Protein AF-A0A1M6HJ25-F1 (afdb_monomer)

Solvent-accessible surface area (backbone atoms only — not comparable to full-atom values): 18704 Å² total; per-residue (Å²): 134,80,74,91,71,65,92,79,81,82,77,80,86,60,102,69,94,61,89,72,73,74,58,68,66,61,55,49,52,52,53,49,52,53,50,47,58,50,49,52,53,48,41,42,64,72,75,35,53,71,58,44,51,47,54,49,49,53,50,50,50,51,51,50,49,48,39,58,73,55,45,44,61,59,34,61,39,65,28,44,36,39,40,39,33,40,97,44,68,44,67,32,35,40,36,26,62,29,79,74,63,62,68,53,71,51,56,27,38,77,89,15,38,33,76,47,79,44,34,45,46,56,38,70,72,37,39,76,54,58,46,38,36,43,42,48,99,91,48,74,49,78,45,53,43,18,84,53,97,60,29,34,38,38,73,42,77,66,71,91,49,71,49,35,40,34,26,39,38,44,43,40,58,25,48,25,47,36,37,40,34,40,71,85,72,50,70,49,80,46,81,42,80,42,76,47,57,77,71,47,74,45,27,40,34,56,40,96,84,57,38,33,39,35,26,37,75,40,75,91,80,75,43,66,60,45,67,14,48,25,39,70,50,100,58,32,37,42,29,46,37,50,66,42,93,22,40,32,31,38,29,68,47,57,48,33,76,69,67,47,82,36,68,51,51,36,43,28,36,39,33,29,53,46,78,47,75,61,68,94,53,26,40,38,38,34,44,35,38,26,50,27,42,37,35,47,50,29,36,37,35,50,68,78,85,48,76,62,43,81,32,44,45,92,39,75,68,19,45,53,51,49,54,52,48,31,51,38,37,42,31,48,77,72,74,40,77,53,74,64,72,70,63,67,80,131

Foldseek 3Di:
DDPPPPPDPQFDDDPPPDTDGPDPVVVVVVVVVVVVVVVVVVCVVPVCVVNVVVVVVVVVVVVVVCCVPPVVVQQQDKFKEKEAEPPAAWFWKKWFAFPVGDIDIDTQDRNRMDIDIDGNNNCVVRPPGQKIWTGHPVGIDIDGWFDDDRYTYDYHDDDPFQKKFKKKKWWAKKWKWKWKAAQVRDIDIDIDIGGTDPIDMWIWTADPVQKIWIADADLVVRDGDDIFIWHQDPFFIATGGLRHVQWGTWGNWPACCQQQDHVFKTKTKTWGWDWDDDPNRIIMIMIMIIIMIMGTQWMWHDQPPDRTDTQGCVDPVRVVVVNLSSVLSNCVVVPHDSVVSSNDDD

Radius of gyration: 31.36 Å; Cα contacts (8 Å, |Δi|>4): 660; chains: 1; bounding box: 74×78×76 Å

pLDDT: mean 71.75, std 16.1, range [25.2, 95.12]

Nearest PDB structures (foldseek):
  2ns9-assembly1_B  TM=2.242E-01  e=7.892E-02  Aeropyrum pernix
  7de8-assembly1_X  TM=2.052E-01  e=4.618E-02  Neisseria meningitidis
  3rt0-assembly1_C  TM=1.707E-01  e=4.386E-01  Arabidopsis thaliana
  3oji-assembly1_A  TM=1.690E-01  e=5.435E-01  Arabidopsis thaliana
  5i2s-assembly1_A  TM=1.800E-01  e=7.926E+00  Vesicular stomatitis Indiana virus strain Mudd-Summers

Sequence (346 aa):
MHRAFDERNIAFYSECNGSYFGDTETIQRLIEAEHKGMLEKLMVNHVLPEVSDRAWSDHLKQQVANANDQLKPRLNRTFLLEVTAYDVPGGARVVMDLLNGGEWAGVLRPEGTFQAEITYYALLKAGFPTMVRLETSEGSEEHGLVFADGKMTTVFGVPKTPIIARYEIEEGGQTCSVRRIKADNSFSDEQQLRDAKPPSTIDLAQSHNMTMLLGHYNLGDDTWSPASPGRIIKEGMLFGALYVDDIMAMRNCKFDMFSGQSLTRGECFLERFQRKAFGKNKVVERLCESSAKMELVGIFASHGGGKKQYFAMDTPTGRAMIDVVKKSIHNIQTGSDPAALLRSPQ

Secondary structure (DSSP, 8-state):
--GGG-TTSS----SSS------HHHHHHHHHHHHHHHHHHHHHHHT-HHHHHHHHHHHHHHHHHHIIIIIHHHHT-EEEEEEEESSPPTTPEEEEE-TTS-EEEEE--TTSEEEEEEEHHHHHHH----EEEEE-SS-EEEEE-EEETTEEEEEES----SEEEEEEEEE--EEEEEEEE-TTS-EEEEEEEEPPPPPEEEEEEE-TTSEEEEEEEETTTTEEEEEEEEEEETTEEEE-S-TTTTEEEEES----TTTSS-SSEEEEEEEEEEEEE-STT-EEEEEEEEEEEEEEEEEEE-STTSS-EEEETTSHHHHHHHHHHHHHHHHHHTT--GGGTTT---

Structure (mmCIF, N/CA/C/O backbone):
data_AF-A0A1M6HJ25-F1
#
_entry.id   AF-A0A1M6HJ25-F1
#
loop_
_atom_site.group_PDB
_atom_site.id
_atom_site.type_symbol
_atom_site.label_atom_id
_atom_site.label_alt_id
_atom_site.label_comp_id
_atom_site.label_asym_id
_atom_site.label_entity_id
_atom_site.label_seq_id
_atom_site.pdbx_PDB_ins_code
_atom_site.Cartn_x
_atom_site.Cartn_y
_atom_site.Cartn_z
_atom_site.occupancy
_atom_site.B_iso_or_equiv
_atom_site.auth_seq_id
_atom_site.auth_comp_id
_atom_site.auth_asym_id
_atom_site.auth_atom_id
_atom_site.pdbx_PDB_model_num
ATOM 1 N N . MET A 1 1 ? -28.673 20.447 37.195 1.00 33.34 1 MET A N 1
ATOM 2 C CA . MET A 1 1 ? -28.477 21.901 37.026 1.00 33.34 1 MET A CA 1
ATOM 3 C C . MET A 1 1 ? -29.869 22.513 36.896 1.00 33.34 1 MET A C 1
ATOM 5 O O . MET A 1 1 ? -30.543 22.235 35.912 1.00 33.34 1 MET A O 1
ATOM 9 N N . HIS A 1 2 ? -30.360 23.161 37.958 1.00 25.20 2 HIS A N 1
ATOM 10 C CA . HIS A 1 2 ? -31.702 23.755 38.020 1.00 25.20 2 HIS A CA 1
ATOM 11 C C . HIS A 1 2 ? -31.815 24.889 36.992 1.00 25.20 2 HIS A C 1
ATOM 13 O O . HIS A 1 2 ? -31.023 25.822 37.034 1.00 25.20 2 HIS A O 1
ATOM 19 N N . ARG A 1 3 ? -32.795 24.805 36.084 1.00 35.81 3 ARG A N 1
ATOM 20 C CA . ARG A 1 3 ? -33.107 25.847 35.085 1.00 35.81 3 ARG A CA 1
ATOM 21 C C . ARG A 1 3 ? -33.953 27.004 35.634 1.00 35.81 3 ARG A C 1
ATOM 23 O O . ARG A 1 3 ? -34.247 27.926 34.889 1.00 35.81 3 ARG A O 1
ATOM 30 N N . ALA A 1 4 ? -34.280 26.996 36.925 1.00 32.38 4 ALA A N 1
ATOM 31 C CA . ALA A 1 4 ? -35.042 28.066 37.572 1.00 32.38 4 ALA A CA 1
ATOM 32 C C . ALA A 1 4 ? -34.250 29.382 37.756 1.00 32.38 4 ALA A C 1
ATOM 34 O O . ALA A 1 4 ? -34.822 30.378 38.180 1.00 32.38 4 ALA A O 1
ATOM 35 N N . PHE A 1 5 ? -32.953 29.404 37.421 1.00 37.84 5 PHE A N 1
ATOM 36 C CA . PHE A 1 5 ? -32.094 30.592 37.515 1.00 37.84 5 PHE A CA 1
ATOM 37 C C . PHE A 1 5 ? -31.207 30.780 36.271 1.00 37.84 5 PHE A C 1
ATOM 39 O O . PHE A 1 5 ? -30.043 31.146 36.392 1.00 37.84 5 PHE A O 1
ATOM 46 N N . ASP A 1 6 ? -31.720 30.498 35.066 1.00 36.53 6 ASP A N 1
ATOM 47 C CA . ASP A 1 6 ? -31.033 30.926 33.836 1.00 36.53 6 ASP A CA 1
ATOM 48 C C . ASP A 1 6 ? -31.443 32.376 33.505 1.00 36.53 6 ASP A C 1
ATOM 50 O O . ASP A 1 6 ? -32.519 32.658 32.970 1.00 36.53 6 ASP A O 1
ATOM 54 N N . GLU A 1 7 ? -30.584 33.301 33.930 1.00 39.56 7 GLU A N 1
ATOM 55 C CA . GLU A 1 7 ? -30.728 34.763 33.997 1.00 39.56 7 GLU A CA 1
ATOM 56 C C . GLU A 1 7 ? -30.803 35.491 32.636 1.00 39.56 7 GLU A C 1
ATOM 58 O O . GLU A 1 7 ? -30.139 36.509 32.443 1.00 39.56 7 GLU A O 1
ATOM 63 N N . ARG A 1 8 ? -31.588 35.031 31.652 1.00 40.25 8 ARG A N 1
ATOM 64 C CA . ARG A 1 8 ? -31.646 35.739 30.347 1.00 40.25 8 ARG A CA 1
ATOM 65 C C . ARG A 1 8 ? -33.009 36.153 29.818 1.00 40.25 8 ARG A C 1
ATOM 67 O O . ARG A 1 8 ? -33.030 36.804 28.784 1.00 40.25 8 ARG A O 1
ATOM 74 N N . ASN A 1 9 ? -34.120 35.880 30.506 1.00 42.78 9 ASN A N 1
ATOM 75 C CA . ASN A 1 9 ? -35.454 36.161 29.941 1.00 42.78 9 ASN A CA 1
ATOM 76 C C . ASN A 1 9 ? -36.481 36.849 30.872 1.00 42.78 9 ASN A C 1
ATOM 78 O O . ASN A 1 9 ? -37.672 36.751 30.596 1.00 42.78 9 ASN A O 1
ATOM 82 N N . ILE A 1 10 ? -36.091 37.564 31.942 1.00 42.91 10 ILE A N 1
ATOM 83 C CA . ILE A 1 10 ? -37.079 38.221 32.848 1.00 42.91 10 ILE A CA 1
ATOM 84 C C . ILE A 1 10 ? -36.819 39.727 33.072 1.00 42.91 10 ILE A C 1
ATOM 86 O O . ILE A 1 10 ? -37.318 40.321 34.019 1.00 42.91 10 ILE A O 1
ATOM 90 N N . ALA A 1 11 ? -36.092 40.405 32.181 1.00 35.03 11 ALA A N 1
ATOM 91 C CA . ALA A 1 11 ? -36.082 41.871 32.177 1.00 35.03 11 ALA A CA 1
ATOM 92 C C . ALA A 1 11 ? -35.908 42.419 30.758 1.00 35.03 11 ALA A C 1
ATOM 94 O O . ALA A 1 11 ? -34.825 42.344 30.181 1.00 35.03 11 ALA A O 1
ATOM 95 N N . PHE A 1 12 ? -36.979 42.985 30.199 1.00 40.75 12 PHE A N 1
ATOM 96 C CA . PHE A 1 12 ? -36.883 43.872 29.043 1.00 40.75 12 PHE A CA 1
ATOM 97 C C . PHE A 1 12 ? -36.779 45.307 29.555 1.00 40.75 12 PHE A C 1
ATOM 99 O O . PHE A 1 12 ? -37.692 45.808 30.209 1.00 40.75 12 PHE A O 1
ATOM 106 N N . TYR A 1 13 ? -35.656 45.959 29.268 1.00 35.25 13 TYR A N 1
ATOM 107 C CA . TYR A 1 13 ? -35.431 47.358 29.611 1.00 35.25 13 TYR A CA 1
ATOM 108 C C . TYR A 1 13 ? -35.900 48.235 28.446 1.00 35.25 13 TYR A C 1
ATOM 110 O O . TYR A 1 13 ? -35.317 48.190 27.366 1.00 35.25 13 TYR A O 1
ATOM 118 N N . SER A 1 14 ? -36.962 49.016 28.656 1.00 37.22 14 SER A N 1
ATOM 119 C CA . SER A 1 14 ? -37.281 50.157 27.789 1.00 37.22 14 SER A CA 1
ATOM 120 C C . SER A 1 14 ? -36.611 51.417 28.340 1.00 37.22 14 SER A C 1
ATOM 122 O O . SER A 1 14 ? -36.367 51.515 29.544 1.00 37.22 14 SER A O 1
ATOM 124 N N . GLU A 1 15 ? -36.313 52.381 27.467 1.00 38.72 15 GLU A N 1
ATOM 125 C CA . GLU A 1 15 ? -35.531 53.603 27.743 1.00 38.72 15 GLU A CA 1
ATOM 126 C C . GLU A 1 15 ? -36.187 54.598 28.733 1.00 38.72 15 GLU A C 1
ATOM 128 O O . GLU A 1 15 ? -35.793 55.757 28.820 1.00 38.72 15 GLU A O 1
ATOM 133 N N . CYS A 1 16 ? -37.186 54.173 29.509 1.00 35.25 16 CYS A N 1
ATOM 134 C CA . CYS A 1 16 ? -37.918 55.000 30.467 1.00 35.25 16 CYS A CA 1
ATOM 135 C C . CYS A 1 16 ? -38.112 54.274 31.813 1.00 35.25 16 CYS A C 1
ATOM 137 O O . CYS A 1 16 ? -39.242 53.987 32.181 1.00 35.25 16 CYS A O 1
ATOM 139 N N . ASN A 1 17 ? -37.016 53.957 32.524 1.00 35.66 17 ASN A N 1
ATOM 140 C CA . ASN A 1 17 ? -36.922 53.625 33.968 1.00 35.66 17 ASN A CA 1
ATOM 141 C C . ASN A 1 17 ? -38.188 53.074 34.678 1.00 35.66 17 ASN A C 1
ATOM 143 O O . ASN A 1 17 ? -38.562 53.523 35.761 1.00 35.66 17 ASN A O 1
ATOM 147 N N . GLY A 1 18 ? -38.817 52.052 34.100 1.00 32.69 18 GLY A N 1
ATOM 148 C CA . GLY A 1 18 ? -39.923 51.309 34.692 1.00 32.69 18 GLY A CA 1
ATOM 149 C C . GLY A 1 18 ? -39.702 49.818 34.479 1.00 32.69 18 GLY A C 1
ATOM 150 O O . GLY A 1 18 ? -39.849 49.322 33.365 1.00 32.69 18 GLY A O 1
ATOM 151 N N . SER A 1 19 ? -39.324 49.105 35.538 1.00 35.16 19 SER A N 1
ATOM 152 C CA . SER A 1 19 ? -39.224 47.643 35.540 1.00 35.16 19 SER A CA 1
ATOM 153 C C . SER A 1 19 ? -40.624 47.065 35.751 1.00 35.16 19 SER A C 1
ATOM 155 O O . SER A 1 19 ? -41.198 47.256 36.822 1.00 35.16 19 SER A O 1
ATOM 157 N N . TYR A 1 20 ? -41.185 46.364 34.765 1.00 43.72 20 TYR A N 1
ATOM 158 C CA . TYR A 1 20 ? -42.418 45.593 34.953 1.00 43.72 20 TYR A CA 1
ATOM 159 C C . TYR A 1 20 ? -42.071 44.104 34.904 1.00 43.72 20 TYR A C 1
ATOM 161 O O . TYR A 1 20 ? -41.566 43.611 33.895 1.00 43.72 20 TYR A O 1
ATOM 169 N N . PHE A 1 21 ? -42.313 43.391 36.003 1.00 40.88 21 PHE A N 1
ATOM 170 C CA . PHE A 1 21 ? -42.402 41.935 35.963 1.00 40.88 21 PHE A CA 1
ATOM 171 C C . PHE A 1 21 ? -43.665 41.586 35.172 1.00 40.88 21 PHE A C 1
ATOM 173 O O . PHE A 1 21 ? -44.675 42.274 35.312 1.00 40.88 21 PHE A O 1
ATOM 180 N N . GLY A 1 22 ? -43.613 40.564 34.312 1.00 48.34 22 GLY A N 1
ATOM 181 C CA . GLY A 1 22 ? -44.817 40.051 33.653 1.00 48.34 22 GLY A CA 1
ATOM 182 C C . GLY A 1 22 ? -45.943 39.818 34.667 1.00 48.34 22 GLY A C 1
ATOM 183 O O . GLY A 1 22 ? -45.673 39.624 35.851 1.00 48.34 22 GLY A O 1
ATOM 184 N N . ASP A 1 23 ? -47.192 39.883 34.203 1.00 50.28 23 ASP A N 1
ATOM 185 C CA . ASP A 1 23 ? -48.376 39.741 35.052 1.00 50.28 23 ASP A CA 1
ATOM 186 C C . ASP A 1 23 ? -48.228 38.554 36.035 1.00 50.28 23 ASP A C 1
ATOM 188 O O . ASP A 1 23 ? -47.789 37.458 35.665 1.00 50.28 23 ASP A O 1
ATOM 192 N N . THR A 1 24 ? -48.562 38.807 37.303 1.00 51.09 24 THR A N 1
ATOM 193 C CA . THR A 1 24 ? -48.460 37.869 38.427 1.00 51.09 24 THR A CA 1
ATOM 194 C C . THR A 1 24 ? -49.103 36.514 38.121 1.00 51.09 24 THR A C 1
ATOM 196 O O . THR A 1 24 ? -48.562 35.481 38.513 1.00 51.09 24 THR A O 1
ATOM 199 N N . GLU A 1 25 ? -50.208 36.499 37.374 1.00 57.97 25 GLU A N 1
ATOM 200 C CA . GLU A 1 25 ? -50.930 35.299 36.950 1.00 57.97 25 GLU A CA 1
ATOM 201 C C . GLU A 1 25 ? -50.082 34.444 35.996 1.00 57.97 25 GLU A C 1
ATOM 203 O O . GLU A 1 25 ? -49.987 33.225 36.152 1.00 57.97 25 GLU A O 1
ATOM 208 N N . THR A 1 26 ? -49.370 35.075 35.061 1.00 52.50 26 THR A N 1
ATOM 209 C CA . THR A 1 26 ? -48.481 34.387 34.115 1.00 52.50 26 THR A CA 1
ATOM 210 C C . THR A 1 26 ? -47.269 33.757 34.811 1.00 52.50 26 THR A C 1
ATOM 212 O O . THR A 1 26 ? -46.914 32.609 34.520 1.00 52.50 26 THR A O 1
ATOM 215 N N . ILE A 1 27 ? -46.647 34.470 35.757 1.00 52.41 27 ILE A N 1
ATOM 216 C CA . ILE A 1 27 ? -45.512 33.946 36.539 1.00 52.41 27 ILE A CA 1
ATOM 217 C C . ILE A 1 27 ? -45.975 32.792 37.434 1.00 52.41 27 ILE A C 1
ATOM 219 O O . ILE A 1 27 ? -45.333 31.741 37.469 1.00 52.41 27 ILE A O 1
ATOM 223 N N . GLN A 1 28 ? -47.118 32.949 38.101 1.00 56.47 28 GLN A N 1
ATOM 224 C CA . GLN A 1 28 ? -47.679 31.919 38.966 1.00 56.47 28 GLN A CA 1
ATOM 225 C C . GLN A 1 28 ? -48.012 30.644 38.182 1.00 56.47 28 GLN A C 1
ATOM 227 O O . GLN A 1 28 ? -47.637 29.551 38.604 1.00 56.47 28 GLN A O 1
ATOM 232 N N . ARG A 1 29 ? -48.603 30.765 36.987 1.00 62.91 29 ARG A N 1
ATOM 233 C CA . ARG A 1 29 ? -48.939 29.607 36.147 1.00 62.91 29 ARG A CA 1
ATOM 234 C C . ARG A 1 29 ? -47.706 28.856 35.637 1.00 62.91 29 ARG A C 1
ATOM 236 O O . ARG A 1 29 ? -47.746 27.633 35.507 1.00 62.91 29 ARG A O 1
ATOM 243 N N . LEU A 1 30 ? -46.615 29.568 35.338 1.00 55.28 30 LEU A N 1
ATOM 244 C CA . LEU A 1 30 ? -45.342 28.956 34.936 1.00 55.28 30 LEU A CA 1
ATOM 245 C C . LEU A 1 30 ? -44.691 28.201 36.102 1.00 55.28 30 LEU A C 1
ATOM 247 O O . LEU A 1 30 ? -44.261 27.062 35.918 1.00 55.28 30 LEU A O 1
ATOM 251 N N . ILE A 1 31 ? -44.695 28.788 37.303 1.00 59.72 31 ILE A N 1
ATOM 252 C CA . ILE A 1 31 ? -44.177 28.149 38.521 1.00 59.72 31 ILE A CA 1
ATOM 253 C C . ILE A 1 31 ? -45.019 26.923 38.897 1.00 59.72 31 ILE A C 1
ATOM 255 O O . ILE A 1 31 ? -44.455 25.880 39.230 1.00 59.72 31 ILE A O 1
ATOM 259 N N . GLU A 1 32 ? -46.349 27.012 38.806 1.00 63.28 32 GLU A N 1
ATOM 260 C CA . GLU A 1 32 ? -47.268 25.903 39.089 1.00 63.28 32 GLU A CA 1
ATOM 261 C C . GLU A 1 32 ? -47.111 24.753 38.089 1.00 63.28 32 GLU A C 1
ATOM 263 O O . GLU A 1 32 ? -47.089 23.592 38.495 1.00 63.28 32 GLU A O 1
ATOM 268 N N . ALA A 1 33 ? -46.948 25.041 36.793 1.00 66.31 33 ALA A N 1
ATOM 269 C CA . ALA A 1 33 ? -46.716 24.010 35.782 1.00 66.31 33 ALA A CA 1
ATOM 270 C C . ALA A 1 33 ? -45.367 23.296 35.981 1.00 66.31 33 ALA A C 1
ATOM 272 O O . ALA A 1 33 ? -45.292 22.070 35.858 1.00 66.31 33 ALA A O 1
ATOM 273 N N . GLU A 1 34 ? -44.313 24.040 36.334 1.00 54.03 34 GLU A N 1
ATOM 274 C CA . GLU A 1 34 ? -42.996 23.470 36.634 1.00 54.03 34 GLU A CA 1
ATOM 275 C C . GLU A 1 34 ? -43.027 22.628 37.920 1.00 54.03 34 GLU A C 1
ATOM 277 O O . GLU A 1 34 ? -42.558 21.486 37.922 1.00 54.03 34 GLU A O 1
ATOM 282 N N . HIS A 1 35 ? -43.662 23.133 38.986 1.00 57.44 35 HIS A N 1
ATOM 283 C CA . HIS A 1 35 ? -43.833 22.393 40.239 1.00 57.44 35 HIS A CA 1
ATOM 284 C C . HIS A 1 35 ? -44.691 21.147 40.053 1.00 57.44 35 HIS A C 1
ATOM 286 O O . HIS A 1 35 ? -44.349 20.095 40.588 1.00 57.44 35 HIS A O 1
ATOM 292 N N . LYS A 1 36 ? -45.761 21.221 39.255 1.00 60.69 36 LYS A N 1
ATOM 293 C CA . LYS A 1 36 ? -46.613 20.070 38.949 1.00 60.69 36 LYS A CA 1
ATOM 294 C C . LYS A 1 36 ? -45.841 18.984 38.201 1.00 60.69 36 LYS A C 1
ATOM 296 O O . LYS A 1 36 ? -45.875 17.834 38.623 1.00 60.69 36 LYS A O 1
ATOM 301 N N . GLY A 1 37 ? -45.067 19.335 37.171 1.00 59.38 37 GLY A N 1
ATOM 302 C CA . GLY A 1 37 ? -44.236 18.363 36.450 1.00 59.38 37 GLY A CA 1
ATOM 303 C C . GLY A 1 37 ? -43.119 17.756 37.313 1.00 59.38 37 GLY A C 1
ATOM 304 O O . GLY A 1 37 ? -42.760 16.586 37.148 1.00 59.38 37 GLY A O 1
ATOM 305 N N . MET A 1 38 ? -42.578 18.524 38.264 1.00 57.31 38 MET A N 1
ATOM 306 C CA . MET A 1 38 ? -41.584 18.035 39.222 1.00 57.31 38 MET A CA 1
ATOM 307 C C . MET A 1 38 ? -42.209 17.104 40.272 1.00 57.31 38 MET A C 1
ATOM 309 O O . MET A 1 38 ? -41.642 16.050 40.564 1.00 57.31 38 MET A O 1
ATOM 313 N N . LEU A 1 39 ? -43.391 17.453 40.788 1.00 54.62 39 LEU A N 1
ATOM 314 C CA . LEU A 1 39 ? -44.166 16.649 41.736 1.00 54.62 39 LEU A CA 1
ATOM 315 C C . LEU A 1 39 ? -44.683 15.357 41.103 1.00 54.62 39 LEU A C 1
ATOM 317 O O . LEU A 1 39 ? -44.622 14.318 41.746 1.00 54.62 39 LEU A O 1
ATOM 321 N N . GLU A 1 40 ? -45.112 15.381 39.840 1.00 60.19 40 GLU A N 1
ATOM 322 C CA . GLU A 1 40 ? -45.497 14.179 39.091 1.00 60.19 40 GLU A CA 1
ATOM 323 C C . GLU A 1 40 ? -44.301 13.232 38.911 1.00 60.19 40 GLU A C 1
ATOM 325 O O . GLU A 1 40 ? -44.419 12.036 39.173 1.00 60.19 40 GLU A O 1
ATOM 330 N N . LYS A 1 41 ? -43.113 13.754 38.569 1.00 57.66 41 LYS A N 1
ATOM 331 C CA . LYS A 1 41 ? -41.877 12.950 38.513 1.00 57.66 41 LYS A CA 1
ATOM 332 C C . LYS A 1 41 ? -41.475 12.381 39.873 1.00 57.66 41 LYS A C 1
ATOM 334 O O . LYS A 1 41 ? -41.068 11.224 39.952 1.00 57.66 41 LYS A O 1
ATOM 339 N N . LEU A 1 42 ? -41.580 13.175 40.938 1.00 56.66 42 LEU A N 1
ATOM 340 C CA . LEU A 1 42 ? -41.286 12.730 42.302 1.00 56.66 42 LEU A CA 1
ATOM 341 C C . LEU A 1 42 ? -42.308 11.696 42.789 1.00 56.66 42 LEU A C 1
ATOM 343 O O . LEU A 1 42 ? -41.912 10.717 43.411 1.00 56.66 42 LEU A O 1
ATOM 347 N N . MET A 1 43 ? -43.590 11.848 42.451 1.00 51.94 43 MET A N 1
ATOM 348 C CA . MET A 1 43 ? -44.632 10.865 42.751 1.00 51.94 43 MET A CA 1
ATOM 349 C C . MET A 1 43 ? -44.419 9.549 42.004 1.00 51.94 43 MET A C 1
ATOM 351 O O . MET A 1 43 ? -44.531 8.489 42.610 1.00 51.94 43 MET A O 1
ATOM 355 N N . VAL A 1 44 ? -44.073 9.587 40.717 1.00 55.50 44 VAL A N 1
ATOM 356 C CA . VAL A 1 44 ? -43.767 8.367 39.950 1.00 55.50 44 VAL A CA 1
ATOM 357 C C . VAL A 1 44 ? -42.548 7.642 40.533 1.00 55.50 44 VAL A C 1
ATOM 359 O O . VAL A 1 44 ? -42.563 6.419 40.636 1.00 55.50 44 VAL A O 1
ATOM 362 N N . ASN A 1 45 ? -41.535 8.382 40.993 1.00 52.91 45 ASN A N 1
ATOM 363 C CA . ASN A 1 45 ? -40.323 7.799 41.575 1.00 52.91 45 ASN A CA 1
ATOM 364 C C . ASN A 1 45 ? -40.475 7.333 43.036 1.00 52.91 45 ASN A C 1
ATOM 366 O O . ASN A 1 45 ? -39.776 6.404 43.433 1.00 52.91 45 ASN A O 1
ATOM 370 N N . HIS A 1 46 ? -41.347 7.953 43.842 1.00 50.19 46 HIS A N 1
ATOM 371 C CA . HIS A 1 46 ? -41.471 7.649 45.279 1.00 50.19 46 HIS A CA 1
ATOM 372 C C . HIS A 1 46 ? -42.765 6.938 45.693 1.00 50.19 46 HIS A C 1
ATOM 374 O O . HIS A 1 46 ? -42.765 6.269 46.722 1.00 50.19 46 HIS A O 1
ATOM 380 N N . VAL A 1 47 ? -43.858 7.066 44.937 1.00 50.28 47 VAL A N 1
ATOM 381 C CA . VAL A 1 47 ? -45.187 6.555 45.333 1.00 50.28 47 VAL A CA 1
ATOM 382 C C . VAL A 1 47 ? -45.569 5.286 44.567 1.00 50.28 47 VAL A C 1
ATOM 384 O O . VAL A 1 47 ? -46.329 4.473 45.083 1.00 50.28 47 VAL A O 1
ATOM 387 N N . LEU A 1 48 ? -45.022 5.068 43.365 1.00 47.72 48 LEU A N 1
ATOM 388 C CA . LEU A 1 48 ? -45.320 3.894 42.533 1.00 47.72 48 LEU A CA 1
ATOM 389 C C . LEU A 1 48 ? -44.032 3.224 42.019 1.00 47.72 48 LEU A C 1
ATOM 391 O O . LEU A 1 48 ? -43.800 3.193 40.806 1.00 47.72 48 LEU A O 1
ATOM 395 N N . PRO A 1 49 ? -43.199 2.664 42.920 1.00 55.75 49 PRO A N 1
ATOM 396 C CA . PRO A 1 49 ? -41.946 2.004 42.550 1.00 55.75 49 PRO A CA 1
ATOM 397 C C . PRO A 1 49 ? -42.154 0.924 41.482 1.00 55.75 49 PRO A C 1
ATOM 399 O O . PRO A 1 49 ? -41.389 0.860 40.532 1.00 55.75 49 PRO A O 1
ATOM 402 N N . GLU A 1 50 ? -43.265 0.185 41.522 1.00 55.06 50 GLU A N 1
ATOM 403 C CA . GLU A 1 50 ? -43.589 -0.830 40.511 1.00 55.06 50 GLU A CA 1
ATOM 404 C C . GLU A 1 50 ? -43.786 -0.269 39.091 1.00 55.06 50 GLU A C 1
ATOM 406 O O . GLU A 1 50 ? -43.519 -0.963 38.110 1.00 55.06 50 GLU A O 1
ATOM 411 N N . VAL A 1 51 ? -44.274 0.969 38.953 1.00 55.25 51 VAL A N 1
ATOM 412 C CA . VAL A 1 51 ? -44.470 1.624 37.646 1.00 55.25 51 VAL A CA 1
ATOM 413 C C . VAL A 1 51 ? -43.143 2.165 37.124 1.00 55.25 51 VAL A C 1
ATOM 415 O O . VAL A 1 51 ? -42.850 2.006 35.940 1.00 55.25 51 VAL A O 1
ATOM 418 N N . SER A 1 52 ? -42.324 2.743 38.007 1.00 55.81 52 SER A N 1
ATOM 419 C CA . SER A 1 52 ? -40.957 3.164 37.683 1.00 55.81 52 SER A CA 1
ATOM 420 C C . SER A 1 52 ? -40.082 1.969 37.284 1.00 55.81 52 SER A C 1
ATOM 422 O O . SER A 1 52 ? -39.427 2.002 36.244 1.00 55.81 52 SER A O 1
ATOM 424 N N . ASP A 1 53 ? -40.169 0.860 38.023 1.00 60.97 53 ASP A N 1
ATOM 425 C CA . ASP A 1 53 ? -39.441 -0.380 37.749 1.00 60.97 53 ASP A CA 1
ATOM 426 C C . ASP A 1 53 ? -39.890 -1.033 36.438 1.00 60.97 53 ASP A C 1
ATOM 428 O O . ASP A 1 53 ? -39.054 -1.513 35.670 1.00 60.97 53 ASP A O 1
ATOM 432 N N . ARG A 1 54 ? -41.195 -1.021 36.128 1.00 61.34 54 ARG A N 1
ATOM 433 C CA . ARG A 1 54 ? -41.699 -1.485 34.823 1.00 61.34 54 ARG A CA 1
ATOM 434 C C . ARG A 1 54 ? -41.230 -0.588 33.684 1.00 61.34 54 ARG A C 1
ATOM 436 O O . ARG A 1 54 ? -40.735 -1.112 32.694 1.00 61.34 54 ARG A O 1
ATOM 443 N N . ALA A 1 55 ? -41.320 0.734 33.828 1.00 62.91 55 ALA A N 1
ATOM 444 C CA . ALA A 1 55 ? -40.859 1.674 32.806 1.00 62.91 55 ALA A CA 1
ATOM 445 C C . ALA A 1 55 ? -39.345 1.557 32.563 1.00 62.91 55 ALA A C 1
ATOM 447 O O . ALA A 1 55 ? -38.898 1.548 31.416 1.00 62.91 55 ALA A O 1
ATOM 448 N N . TRP A 1 56 ? -38.559 1.395 33.630 1.00 66.88 56 TRP A N 1
ATOM 449 C CA . TRP A 1 56 ? -37.131 1.104 33.550 1.00 66.88 56 TRP A CA 1
ATOM 450 C C . TRP A 1 56 ? -36.868 -0.246 32.876 1.00 66.88 56 TRP A C 1
ATOM 452 O O . TRP A 1 56 ? -36.060 -0.316 31.955 1.00 66.88 56 TRP A O 1
ATOM 462 N N . SER A 1 57 ? -37.577 -1.308 33.275 1.00 68.25 57 SER A N 1
ATOM 463 C CA . SER A 1 57 ? -37.449 -2.646 32.686 1.00 68.25 57 SER A CA 1
ATOM 464 C C . SER A 1 57 ? -37.780 -2.651 31.195 1.00 68.25 57 SER A C 1
ATOM 466 O O . SER A 1 57 ? -37.031 -3.224 30.406 1.00 68.25 57 SER A O 1
ATOM 468 N N . ASP A 1 58 ? -38.858 -1.986 30.786 1.00 68.12 58 ASP A N 1
ATOM 469 C CA . ASP A 1 58 ? -39.274 -1.911 29.387 1.00 68.12 58 ASP A CA 1
ATOM 470 C C . ASP A 1 58 ? -38.315 -1.048 28.561 1.00 68.12 58 ASP A C 1
ATOM 472 O O . ASP A 1 58 ? -37.956 -1.430 27.445 1.00 68.12 58 ASP A O 1
ATOM 476 N N . HIS A 1 59 ? -37.790 0.040 29.136 1.00 69.38 59 HIS A N 1
ATOM 477 C CA . HIS A 1 59 ? -36.707 0.804 28.521 1.00 69.38 59 HIS A CA 1
ATOM 478 C C . HIS A 1 59 ? -35.441 -0.046 28.342 1.00 69.38 59 HIS A C 1
ATOM 480 O O . HIS A 1 59 ? -34.824 -0.028 27.277 1.00 69.38 59 HIS A O 1
ATOM 486 N N . LEU A 1 60 ? -35.077 -0.845 29.346 1.00 70.38 60 LEU A N 1
ATOM 487 C CA . LEU A 1 60 ? -33.901 -1.713 29.316 1.00 70.38 60 LEU A CA 1
ATOM 488 C C . LEU A 1 60 ? -34.076 -2.858 28.307 1.00 70.38 60 LEU A C 1
ATOM 490 O O . LEU A 1 60 ? -33.159 -3.136 27.538 1.00 70.38 60 LEU A O 1
ATOM 494 N N . LYS A 1 61 ? -35.272 -3.458 28.211 1.00 73.38 61 LYS A N 1
ATOM 495 C CA . LYS A 1 61 ? -35.623 -4.419 27.147 1.00 73.38 61 LYS A CA 1
ATOM 496 C C . LYS A 1 61 ? -35.505 -3.789 25.764 1.00 73.38 61 LYS A C 1
ATOM 498 O O . LYS A 1 61 ? -34.947 -4.414 24.867 1.00 73.38 61 LYS A O 1
ATOM 503 N N . GLN A 1 62 ? -35.983 -2.556 25.591 1.00 72.19 62 GLN A N 1
ATOM 504 C CA . GLN A 1 62 ? -35.885 -1.841 24.319 1.00 72.19 62 GLN A CA 1
ATOM 505 C C . GLN A 1 62 ? -34.426 -1.520 23.960 1.00 72.19 62 GLN A C 1
ATOM 507 O O . GLN A 1 62 ? -34.027 -1.682 22.808 1.00 72.19 62 GLN A O 1
ATOM 512 N N . GLN A 1 63 ? -33.601 -1.130 24.935 1.00 65.12 63 GLN A N 1
ATOM 513 C CA . GLN A 1 63 ? -32.162 -0.943 24.732 1.00 65.12 63 GLN A CA 1
ATOM 514 C C . GLN A 1 63 ? -31.454 -2.257 24.371 1.00 65.12 63 GLN A C 1
ATOM 516 O O . GLN A 1 63 ? -30.626 -2.264 23.462 1.00 65.12 63 GLN A O 1
ATOM 521 N N . VAL A 1 64 ? -31.796 -3.371 25.028 1.00 70.62 64 VAL A N 1
ATOM 522 C CA . VAL A 1 64 ? -31.250 -4.704 24.719 1.00 70.62 64 VAL A CA 1
ATOM 523 C C . VAL A 1 64 ? -31.674 -5.167 23.324 1.00 70.62 64 VAL A C 1
ATOM 525 O O . VAL A 1 64 ? -30.839 -5.681 22.582 1.00 70.62 64 VAL A O 1
ATOM 528 N N . ALA A 1 65 ? -32.934 -4.955 22.937 1.00 70.62 65 ALA A N 1
ATOM 529 C CA . ALA A 1 65 ? -33.419 -5.240 21.587 1.00 70.62 65 ALA A CA 1
ATOM 530 C C . ALA A 1 65 ? -32.652 -4.412 20.544 1.00 70.62 65 ALA A C 1
ATOM 532 O O . ALA A 1 65 ? -32.057 -4.976 19.631 1.00 70.62 65 ALA A O 1
ATOM 533 N N . ASN A 1 66 ? -32.523 -3.097 20.750 1.00 69.75 66 ASN A N 1
ATOM 534 C CA . ASN A 1 66 ? -31.736 -2.227 19.871 1.00 69.75 66 ASN A CA 1
ATOM 535 C C . ASN A 1 66 ? -30.257 -2.646 19.797 1.00 69.75 66 ASN A C 1
ATOM 537 O O . ASN A 1 66 ? -29.655 -2.635 18.721 1.00 69.75 66 ASN A O 1
ATOM 541 N N . ALA A 1 67 ? -29.655 -3.046 20.919 1.00 64.56 67 ALA A N 1
ATOM 542 C CA . ALA A 1 67 ? -28.287 -3.549 20.940 1.00 64.56 67 ALA A CA 1
ATOM 543 C C . ALA A 1 67 ? -28.154 -4.866 20.156 1.00 64.56 67 ALA A C 1
ATOM 545 O O . ALA A 1 67 ? -27.188 -5.039 19.416 1.00 64.56 67 ALA A O 1
ATOM 546 N N . ASN A 1 68 ? -29.124 -5.775 20.259 1.00 65.31 68 ASN A N 1
ATOM 547 C CA . ASN A 1 68 ? -29.114 -7.037 19.520 1.00 65.31 68 ASN A CA 1
ATOM 548 C C . ASN A 1 68 ? -29.377 -6.859 18.021 1.00 65.31 68 ASN A C 1
ATOM 550 O O . ASN A 1 68 ? -28.711 -7.517 17.224 1.00 65.31 68 ASN A O 1
ATOM 554 N N . ASP A 1 69 ? -30.282 -5.962 17.642 1.00 73.94 69 ASP A N 1
ATOM 555 C CA . ASP A 1 69 ? -30.717 -5.818 16.250 1.00 73.94 69 ASP A CA 1
ATOM 556 C C . ASP A 1 69 ? -29.812 -4.876 15.450 1.00 73.94 69 ASP A C 1
ATOM 558 O O . ASP A 1 69 ? -29.614 -5.065 14.251 1.00 73.94 69 ASP A O 1
ATOM 562 N N . GLN A 1 70 ? -29.222 -3.866 16.098 1.00 71.19 70 GLN A N 1
ATOM 563 C CA . GLN A 1 70 ? -28.433 -2.840 15.408 1.00 71.19 70 GLN A CA 1
ATOM 564 C C . GLN A 1 70 ? -26.950 -2.886 15.765 1.00 71.19 70 GLN A C 1
ATOM 566 O O . GLN A 1 70 ? -26.092 -2.796 14.882 1.00 71.19 70 GLN A O 1
ATOM 571 N N . LEU A 1 71 ? -26.622 -3.012 17.054 1.00 68.81 71 LEU A N 1
ATOM 572 C CA . LEU A 1 71 ? -25.236 -2.913 17.511 1.00 68.81 71 LEU A CA 1
ATOM 573 C C . LEU A 1 71 ? -24.475 -4.220 17.264 1.00 68.81 71 LEU A C 1
ATOM 575 O O . LEU A 1 71 ? -23.387 -4.196 16.690 1.00 68.81 71 LEU A O 1
ATOM 579 N N . LYS A 1 72 ? -25.058 -5.363 17.629 1.00 69.00 72 LYS A N 1
ATOM 580 C CA . LYS A 1 72 ? -24.434 -6.686 17.515 1.00 69.00 72 LYS A CA 1
ATOM 581 C C . LYS A 1 72 ? -24.049 -7.036 16.071 1.00 69.00 72 LYS A C 1
ATOM 583 O O . LYS A 1 72 ? -22.900 -7.428 15.880 1.00 69.00 72 LYS A O 1
ATOM 588 N N . PRO A 1 73 ? -24.885 -6.820 15.032 1.00 75.19 73 PRO A N 1
ATOM 589 C CA . PRO A 1 73 ? -24.471 -7.084 13.655 1.00 75.19 73 PRO A CA 1
ATOM 590 C C . PRO A 1 73 ? -23.334 -6.171 13.194 1.00 75.19 73 PRO A C 1
ATOM 592 O O . PRO A 1 73 ? -22.454 -6.616 12.467 1.00 75.19 73 PRO A O 1
ATOM 595 N N . ARG A 1 74 ? -23.314 -4.902 13.629 1.00 69.69 74 ARG A N 1
ATOM 596 C CA . ARG A 1 74 ? -22.234 -3.955 13.295 1.00 69.69 74 ARG A CA 1
ATOM 597 C C . ARG A 1 74 ? -20.919 -4.325 13.977 1.00 69.69 74 ARG A C 1
ATOM 599 O O . ARG A 1 74 ? -19.876 -4.268 13.336 1.00 69.69 74 ARG A O 1
ATOM 606 N N . LEU A 1 75 ? -20.978 -4.711 15.248 1.00 70.50 75 LEU A N 1
ATOM 607 C CA . LEU A 1 75 ? -19.827 -5.125 16.051 1.00 70.50 75 LEU A CA 1
ATOM 608 C C . LEU A 1 75 ? -19.251 -6.482 15.615 1.00 70.50 75 LEU A C 1
ATOM 610 O O . LEU A 1 75 ? -18.041 -6.686 15.706 1.00 70.50 75 LEU A O 1
ATOM 614 N N . ASN A 1 76 ? -20.098 -7.375 15.100 1.00 76.69 76 ASN A N 1
ATOM 615 C CA . ASN A 1 76 ? -19.699 -8.682 14.576 1.00 76.69 76 ASN A CA 1
ATOM 616 C C . ASN A 1 76 ? -19.217 -8.644 13.120 1.00 76.69 76 ASN A C 1
ATOM 618 O O . ASN A 1 76 ? -18.835 -9.688 12.598 1.00 76.69 76 ASN A O 1
ATOM 622 N N . ARG A 1 77 ? -19.215 -7.479 12.454 1.00 77.50 77 ARG A N 1
ATOM 623 C CA . ARG A 1 77 ? -18.570 -7.352 11.139 1.00 77.50 77 ARG A CA 1
ATOM 624 C C . ARG A 1 77 ? -17.101 -7.733 11.269 1.00 77.50 77 ARG A C 1
ATOM 626 O O . ARG A 1 77 ? -16.424 -7.248 12.177 1.00 77.50 77 ARG A O 1
ATOM 633 N N . THR A 1 78 ? -16.636 -8.595 10.378 1.00 80.56 78 THR A N 1
ATOM 634 C CA . THR A 1 78 ? -15.256 -9.068 10.349 1.00 80.56 78 THR A CA 1
ATOM 635 C C . THR A 1 78 ? -14.415 -8.237 9.389 1.00 80.56 78 THR A C 1
ATOM 637 O O . THR A 1 78 ? -14.894 -7.734 8.373 1.00 80.56 78 THR A O 1
ATOM 640 N N . PHE A 1 79 ? -13.148 -8.095 9.748 1.00 78.25 79 PHE A N 1
ATOM 641 C CA . PHE A 1 79 ? -12.078 -7.545 8.938 1.00 78.25 79 PHE A CA 1
ATOM 642 C C . PHE A 1 79 ? -11.089 -8.666 8.659 1.00 78.25 79 PHE A C 1
ATOM 644 O O . PHE A 1 79 ? -10.746 -9.419 9.573 1.00 78.25 79 PHE A O 1
ATOM 651 N N . LEU A 1 80 ? -10.619 -8.773 7.420 1.00 81.19 80 LEU A N 1
ATOM 652 C CA . LEU A 1 80 ? -9.587 -9.749 7.081 1.00 81.19 80 LEU A CA 1
ATOM 653 C C . LEU A 1 80 ? -8.216 -9.144 7.362 1.00 81.19 80 LEU A C 1
ATOM 655 O O . LEU A 1 80 ? -7.828 -8.186 6.701 1.00 81.19 80 LEU A O 1
ATOM 659 N N . LEU A 1 81 ? -7.488 -9.711 8.314 1.00 82.44 81 LEU A N 1
ATOM 660 C CA . LEU A 1 81 ? -6.060 -9.501 8.475 1.00 82.44 81 LEU A CA 1
ATOM 661 C C . LEU A 1 81 ? -5.305 -10.451 7.549 1.00 82.44 81 LEU A C 1
ATOM 663 O O . LEU A 1 81 ? -5.576 -11.648 7.555 1.00 82.44 81 LEU A O 1
ATOM 667 N N . GLU A 1 82 ? -4.350 -9.926 6.794 1.00 82.38 82 GLU A N 1
ATOM 668 C CA . GLU A 1 82 ? -3.507 -10.674 5.873 1.00 82.38 82 GLU A CA 1
ATOM 669 C C . GLU A 1 82 ? -2.060 -10.176 5.954 1.00 82.38 82 GLU A C 1
ATOM 671 O O . GLU A 1 82 ? -1.739 -9.033 5.639 1.00 82.38 82 GLU A O 1
ATOM 676 N N . VAL A 1 83 ? -1.167 -11.055 6.382 1.00 83.31 83 VAL A N 1
ATOM 677 C CA . VAL A 1 83 ? 0.270 -10.812 6.457 1.00 83.31 83 VAL A CA 1
ATOM 678 C C . VAL A 1 83 ? 0.934 -11.742 5.460 1.00 83.31 83 VAL A C 1
ATOM 680 O O . VAL A 1 83 ? 0.697 -12.946 5.494 1.00 83.31 83 VAL A O 1
ATOM 683 N N . THR A 1 84 ? 1.742 -11.199 4.559 1.00 79.50 84 THR A N 1
ATOM 684 C CA . THR A 1 84 ? 2.525 -11.997 3.605 1.00 79.50 84 THR A CA 1
ATOM 685 C C . THR A 1 84 ? 4.001 -11.781 3.884 1.00 79.50 84 THR A C 1
ATOM 687 O O . THR A 1 84 ? 4.418 -10.645 4.054 1.00 79.50 84 THR A O 1
ATOM 690 N N . ALA A 1 85 ? 4.799 -12.836 3.925 1.00 81.38 85 ALA A N 1
ATOM 691 C CA . ALA A 1 85 ? 6.244 -12.757 4.040 1.00 81.38 85 ALA A CA 1
ATOM 692 C C . ALA A 1 85 ? 6.886 -13.584 2.928 1.00 81.38 85 ALA A C 1
ATOM 694 O O . ALA A 1 85 ? 6.634 -14.783 2.800 1.00 81.38 85 ALA A O 1
ATOM 695 N N . TYR A 1 86 ? 7.700 -12.932 2.106 1.00 77.38 86 TYR A N 1
ATOM 696 C CA . TYR A 1 86 ? 8.403 -13.571 1.001 1.00 77.38 86 TYR A CA 1
ATOM 697 C C . TYR A 1 86 ? 9.767 -14.089 1.440 1.00 77.38 86 TYR A C 1
ATOM 699 O O . TYR A 1 86 ? 10.450 -13.443 2.227 1.00 77.38 86 TYR A O 1
ATOM 707 N N . ASP A 1 87 ? 10.149 -15.257 0.915 1.00 75.19 87 ASP A N 1
ATOM 708 C CA . ASP A 1 87 ? 11.398 -15.960 1.245 1.00 75.19 87 ASP A CA 1
ATOM 709 C C . ASP A 1 87 ? 11.582 -16.256 2.755 1.00 75.19 87 ASP A C 1
ATOM 711 O O . ASP A 1 87 ? 12.663 -16.643 3.190 1.00 75.19 87 ASP A O 1
ATOM 715 N N . VAL A 1 88 ? 10.507 -16.164 3.549 1.00 80.75 88 VAL A N 1
ATOM 716 C CA . VAL A 1 88 ? 10.480 -16.557 4.962 1.00 80.75 88 VAL A CA 1
ATOM 717 C C . VAL A 1 88 ? 9.849 -17.946 5.081 1.00 80.75 88 VAL A C 1
ATOM 719 O O . VAL A 1 88 ? 8.728 -18.149 4.605 1.00 80.75 88 VAL A O 1
ATOM 722 N N . PRO A 1 89 ? 10.530 -18.923 5.705 1.00 72.62 89 PRO A N 1
ATOM 723 C CA . PRO A 1 89 ? 9.975 -20.257 5.872 1.00 72.62 89 PRO A CA 1
ATOM 724 C C . PRO A 1 89 ? 8.723 -20.234 6.761 1.00 72.62 89 PRO A C 1
ATOM 726 O O . PRO A 1 89 ? 8.626 -19.469 7.725 1.00 72.62 89 PRO A O 1
ATOM 729 N N . GLY A 1 90 ? 7.768 -21.116 6.454 1.00 71.75 90 GLY A N 1
ATOM 730 C CA . GLY A 1 90 ? 6.606 -21.344 7.314 1.00 71.75 90 GLY A CA 1
ATOM 731 C C . GLY A 1 90 ? 7.031 -21.698 8.741 1.00 71.75 90 GLY A C 1
ATOM 732 O O . GLY A 1 90 ? 8.050 -22.357 8.949 1.00 71.75 90 GLY A O 1
ATOM 733 N N . GLY A 1 91 ? 6.254 -21.255 9.730 1.00 75.12 91 GLY A N 1
ATOM 734 C CA . GLY A 1 91 ? 6.613 -21.398 11.147 1.00 75.12 91 GLY A CA 1
ATOM 735 C C . GLY A 1 91 ? 7.115 -20.116 11.815 1.00 75.12 91 GLY A C 1
ATOM 736 O O . GLY A 1 91 ? 7.121 -20.055 13.043 1.00 75.12 91 GLY A O 1
ATOM 737 N N . ALA A 1 92 ? 7.473 -19.080 11.046 1.00 88.75 92 ALA A N 1
ATOM 738 C CA . ALA A 1 92 ? 7.761 -17.762 11.612 1.00 88.75 92 ALA A CA 1
ATOM 739 C C . ALA A 1 92 ? 6.517 -17.165 12.286 1.00 88.75 92 ALA A C 1
ATOM 741 O O . ALA A 1 92 ? 5.378 -17.378 11.846 1.00 88.75 92 ALA A O 1
ATOM 742 N N . ARG A 1 93 ? 6.735 -16.427 13.374 1.00 93.25 93 ARG A N 1
ATOM 743 C CA . ARG A 1 93 ? 5.662 -15.924 14.230 1.00 93.25 93 ARG A CA 1
ATOM 744 C C . ARG A 1 93 ? 5.321 -14.490 13.849 1.00 93.25 93 ARG A C 1
ATOM 746 O O . ARG A 1 93 ? 6.181 -13.620 13.805 1.00 93.25 93 ARG A O 1
ATOM 753 N N . VAL A 1 94 ? 4.047 -14.253 13.578 1.00 91.31 94 VAL A N 1
ATOM 754 C CA . VAL A 1 94 ? 3.489 -12.923 13.334 1.00 91.31 94 VAL A CA 1
ATOM 755 C C . VAL A 1 94 ? 2.951 -12.408 14.658 1.00 91.31 94 VAL A C 1
ATOM 757 O O . VAL A 1 94 ? 2.143 -13.094 15.282 1.00 91.31 94 VAL A O 1
ATOM 760 N N . VAL A 1 95 ? 3.379 -11.222 15.079 1.00 92.44 95 VAL A N 1
ATOM 761 C CA . VAL A 1 95 ? 3.002 -10.594 16.351 1.00 92.44 95 VAL A CA 1
ATOM 762 C C . VAL A 1 95 ? 2.482 -9.182 16.098 1.00 92.44 95 VAL A C 1
ATOM 764 O O . VAL A 1 95 ? 3.039 -8.429 15.306 1.00 92.44 95 VA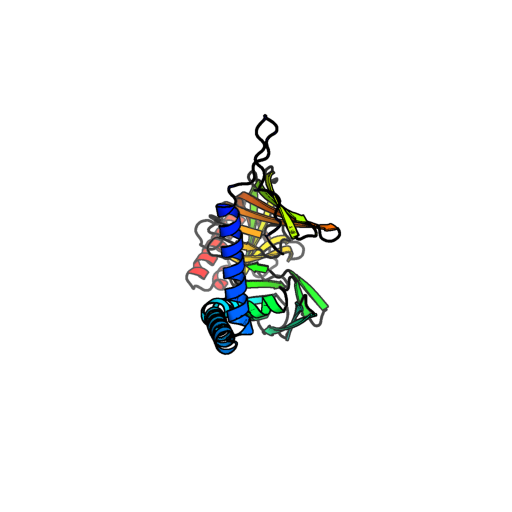L A O 1
ATOM 767 N N . MET A 1 96 ? 1.398 -8.813 16.769 1.00 89.25 96 MET A N 1
ATOM 768 C CA . MET A 1 96 ? 0.838 -7.465 16.787 1.00 89.25 96 MET A CA 1
ATOM 769 C C . MET A 1 96 ? 0.607 -7.057 18.233 1.00 89.25 96 MET A C 1
ATOM 771 O O . MET A 1 96 ? -0.267 -7.610 18.907 1.00 89.25 96 MET A O 1
ATOM 775 N N . ASP A 1 97 ? 1.368 -6.074 18.693 1.00 84.00 97 ASP A N 1
ATOM 776 C CA . ASP A 1 97 ? 1.211 -5.533 20.036 1.00 84.00 97 ASP A CA 1
ATOM 777 C C . ASP A 1 97 ? -0.052 -4.669 20.121 1.00 84.00 97 ASP A C 1
ATOM 779 O O . ASP A 1 97 ? -0.337 -3.831 19.257 1.00 84.00 97 ASP A O 1
ATOM 783 N N . LEU A 1 98 ? -0.839 -4.892 21.172 1.00 81.25 98 LEU A N 1
ATOM 784 C CA . LEU A 1 98 ? -2.112 -4.211 21.383 1.00 81.25 98 LEU A CA 1
ATOM 785 C C . LEU A 1 98 ? -1.911 -2.995 22.288 1.00 81.25 98 LEU A C 1
ATOM 787 O O . LEU A 1 98 ? -1.228 -3.063 23.310 1.00 81.25 98 LEU A O 1
ATOM 791 N N . LEU A 1 99 ? -2.574 -1.884 21.956 1.00 69.75 99 LEU A N 1
ATOM 792 C CA . LEU A 1 99 ? -2.443 -0.619 22.694 1.00 69.75 99 LEU A CA 1
ATOM 793 C C . LEU A 1 99 ? -2.862 -0.736 24.167 1.00 69.75 99 LEU A C 1
ATOM 795 O O . LEU A 1 99 ? -2.312 -0.049 25.024 1.00 69.75 99 LEU A O 1
ATOM 799 N N . ASN A 1 100 ? -3.824 -1.613 24.459 1.00 67.75 100 ASN A N 1
ATOM 800 C CA . ASN A 1 100 ? -4.348 -1.833 25.808 1.00 67.75 100 ASN A CA 1
ATOM 801 C C . ASN A 1 100 ? -3.613 -2.954 26.571 1.00 67.75 100 ASN A C 1
ATOM 803 O O . ASN A 1 100 ? -4.084 -3.388 27.624 1.00 67.75 100 ASN A O 1
ATOM 807 N N . GLY A 1 101 ? -2.470 -3.415 26.054 1.00 70.88 101 GLY A N 1
ATOM 808 C CA . GLY A 1 101 ? -1.700 -4.529 26.597 1.00 70.88 101 GLY A CA 1
ATOM 809 C C . GLY A 1 101 ? -2.102 -5.884 26.007 1.00 70.88 101 GLY A C 1
ATOM 810 O O . GLY A 1 101 ? -3.256 -6.115 25.639 1.00 70.88 101 GLY A O 1
ATOM 811 N N . GLY A 1 102 ? -1.124 -6.790 25.937 1.00 81.81 102 GLY A N 1
ATOM 812 C CA . GLY A 1 102 ? -1.243 -8.086 25.271 1.00 81.81 102 GLY A CA 1
ATOM 813 C C . GLY A 1 102 ? -0.836 -8.037 23.798 1.00 81.81 102 GLY A C 1
ATOM 814 O O . GLY A 1 102 ? -0.503 -6.983 23.260 1.00 81.81 102 GLY A O 1
ATOM 815 N N . GLU A 1 103 ? -0.875 -9.196 23.152 1.00 87.25 103 GLU A N 1
ATOM 816 C CA . GLU A 1 103 ? -0.488 -9.361 21.753 1.00 87.25 103 GLU A CA 1
ATOM 817 C C . GLU A 1 103 ? -1.511 -10.230 21.015 1.00 87.25 103 GLU A C 1
ATOM 819 O O . GLU A 1 103 ? -2.079 -11.178 21.571 1.00 87.25 103 GLU A O 1
ATOM 824 N N . TRP A 1 104 ? -1.748 -9.916 19.745 1.00 87.19 104 TRP A N 1
ATOM 825 C CA . TRP A 1 104 ? -2.298 -10.879 18.800 1.00 87.19 104 TRP A CA 1
ATOM 826 C C . TRP A 1 104 ? -1.143 -11.550 18.084 1.00 87.19 104 TRP A C 1
ATOM 828 O O . TRP A 1 104 ? -0.313 -10.876 17.483 1.00 87.19 104 TRP A O 1
ATOM 838 N N . ALA A 1 105 ? -1.102 -12.876 18.132 1.00 89.94 105 ALA A N 1
ATOM 839 C CA . ALA A 1 105 ? -0.042 -13.634 17.499 1.00 89.94 105 ALA A CA 1
ATOM 840 C C . ALA A 1 105 ? -0.588 -14.802 16.683 1.00 89.94 105 ALA A C 1
ATOM 842 O O . ALA A 1 105 ? -1.645 -15.365 16.976 1.00 89.94 105 ALA A O 1
ATOM 843 N N . GLY A 1 106 ? 0.172 -15.175 15.666 1.00 89.50 106 GLY A N 1
ATOM 844 C CA . GLY A 1 106 ? -0.098 -16.315 14.812 1.00 89.50 106 GLY A CA 1
ATOM 845 C C . GLY A 1 106 ? 1.177 -16.812 14.155 1.00 89.50 106 GLY A C 1
ATOM 846 O O . GLY A 1 106 ? 2.267 -16.307 14.413 1.00 89.50 106 GLY A O 1
ATOM 847 N N . VAL A 1 107 ? 1.038 -17.825 13.311 1.00 91.94 107 VAL A N 1
ATOM 848 C CA . VAL A 1 107 ? 2.166 -18.449 12.620 1.00 91.94 107 VAL A CA 1
ATOM 849 C C . VAL A 1 107 ? 1.929 -18.351 11.123 1.00 91.94 107 VAL A C 1
ATOM 851 O O . VAL A 1 107 ? 0.808 -18.581 10.658 1.00 91.94 107 VAL A O 1
ATOM 854 N N . LEU A 1 108 ? 2.976 -18.005 10.374 1.00 86.88 108 LEU A N 1
ATOM 855 C CA . LEU A 1 108 ? 2.938 -18.066 8.921 1.00 86.88 108 LEU A CA 1
ATOM 856 C C . LEU A 1 108 ? 2.699 -19.505 8.468 1.00 86.88 108 LEU A C 1
ATOM 858 O O . LEU A 1 108 ? 3.381 -20.442 8.894 1.00 86.88 108 LEU A O 1
ATOM 862 N N . ARG A 1 109 ? 1.748 -19.660 7.555 1.00 85.50 109 ARG A N 1
ATOM 863 C CA . ARG A 1 109 ? 1.526 -20.897 6.814 1.00 85.50 109 ARG A CA 1
ATOM 864 C C . ARG A 1 109 ? 2.746 -21.212 5.928 1.00 85.50 109 ARG A C 1
ATOM 866 O O . ARG A 1 109 ? 3.553 -20.315 5.672 1.00 85.50 109 ARG A O 1
ATOM 873 N N . PRO A 1 110 ? 2.901 -22.459 5.445 1.00 80.88 110 PRO A N 1
ATOM 874 C CA . PRO A 1 110 ? 4.041 -22.864 4.614 1.00 80.88 110 PRO A CA 1
ATOM 875 C C . PRO A 1 110 ? 4.281 -21.988 3.378 1.00 80.88 110 PRO A C 1
ATOM 877 O O . PRO A 1 110 ? 5.421 -21.809 2.967 1.00 80.88 110 PRO A O 1
ATOM 880 N N . GLU A 1 111 ? 3.221 -21.419 2.810 1.00 75.56 111 GLU A N 1
ATOM 881 C CA . GLU A 1 111 ? 3.261 -20.494 1.677 1.00 75.56 111 GLU A CA 1
ATOM 882 C C . GLU A 1 111 ? 3.696 -19.059 2.037 1.00 75.56 111 GLU A C 1
ATOM 884 O O . GLU A 1 111 ? 3.673 -18.185 1.173 1.00 75.56 111 GLU A O 1
ATOM 889 N N . GLY A 1 112 ? 4.057 -18.794 3.297 1.00 78.81 112 GLY A N 1
ATOM 890 C CA . GLY A 1 112 ? 4.498 -17.477 3.758 1.00 78.81 112 GLY A CA 1
ATOM 891 C C . GLY A 1 112 ? 3.353 -16.501 4.025 1.00 78.81 112 GLY A C 1
ATOM 892 O O . GLY A 1 112 ? 3.570 -15.295 4.038 1.00 78.81 112 GLY A O 1
ATOM 893 N N . THR A 1 113 ? 2.123 -16.978 4.237 1.00 82.88 113 THR A N 1
ATOM 894 C CA . THR A 1 113 ? 0.975 -16.105 4.541 1.00 82.88 113 THR A CA 1
ATOM 895 C C . THR A 1 113 ? 0.384 -16.388 5.915 1.00 82.88 113 THR A C 1
ATOM 897 O O . THR A 1 113 ? 0.381 -17.517 6.396 1.00 82.88 113 THR A O 1
ATOM 900 N N . PHE A 1 114 ? -0.157 -15.363 6.558 1.00 86.38 114 PHE A N 1
ATOM 901 C CA . PHE A 1 114 ? -0.987 -15.474 7.747 1.00 86.38 114 PHE A CA 1
ATOM 902 C C . PHE A 1 114 ? -2.272 -14.696 7.509 1.00 86.38 114 PHE A C 1
ATOM 904 O O . PHE A 1 114 ? -2.242 -13.543 7.088 1.00 86.38 114 PHE A O 1
ATOM 911 N N . GLN A 1 115 ? -3.406 -15.337 7.770 1.00 86.75 115 GLN A N 1
ATOM 912 C CA . GLN A 1 115 ? -4.717 -14.729 7.606 1.00 86.75 115 GLN A CA 1
ATOM 913 C C . GLN A 1 115 ? -5.561 -14.965 8.852 1.00 86.75 115 GLN A C 1
ATOM 915 O O . GLN A 1 115 ? -5.597 -16.082 9.373 1.00 86.75 115 GLN A O 1
ATOM 920 N N . ALA A 1 116 ? -6.261 -13.926 9.299 1.00 84.94 116 ALA A N 1
ATOM 921 C CA . ALA A 1 116 ? -7.181 -13.998 10.425 1.00 84.94 116 ALA A CA 1
ATOM 922 C C . ALA A 1 116 ? -8.401 -13.105 10.190 1.00 84.94 116 ALA A C 1
ATOM 924 O O . ALA A 1 116 ? -8.290 -12.015 9.637 1.00 84.94 116 ALA A O 1
ATOM 925 N N . GLU A 1 117 ? -9.568 -13.546 10.649 1.00 85.88 117 GLU A N 1
ATOM 926 C CA . GLU A 1 117 ? -10.766 -12.711 10.671 1.00 85.88 117 GLU A CA 1
ATOM 927 C C . GLU A 1 117 ? -10.923 -12.079 12.050 1.00 85.88 117 GLU A C 1
ATOM 929 O O . GLU A 1 117 ? -11.009 -12.769 13.066 1.00 85.88 117 GLU A O 1
ATOM 934 N N . ILE A 1 118 ? -10.963 -10.751 12.088 1.00 82.94 118 ILE A N 1
ATOM 935 C CA . ILE A 1 118 ? -11.021 -9.981 13.327 1.00 82.94 118 ILE A CA 1
ATOM 936 C C . ILE A 1 118 ? -12.321 -9.195 13.345 1.00 82.94 118 ILE A C 1
ATOM 938 O O . ILE A 1 118 ? -12.615 -8.440 12.424 1.00 82.94 118 ILE A O 1
ATOM 942 N N . THR A 1 119 ? -13.127 -9.361 14.388 1.00 79.31 119 THR A N 1
ATOM 943 C CA . THR A 1 119 ? -14.381 -8.609 14.513 1.00 79.31 119 THR A CA 1
ATOM 944 C C . THR A 1 119 ? -14.121 -7.144 14.856 1.00 79.31 119 THR A C 1
ATOM 946 O O . THR A 1 119 ? -13.152 -6.808 15.541 1.00 79.31 119 THR A O 1
ATOM 949 N N . TYR A 1 120 ? -15.032 -6.259 14.447 1.00 74.00 120 TYR A N 1
ATOM 950 C CA . TYR A 1 120 ? -14.980 -4.845 14.824 1.00 74.00 120 TYR A CA 1
ATOM 951 C C . TYR A 1 120 ? -14.940 -4.662 16.346 1.00 74.00 120 TYR A C 1
ATOM 953 O O . TYR A 1 120 ? -14.213 -3.814 16.857 1.00 74.00 120 TYR A O 1
ATOM 961 N N . TYR A 1 121 ? -15.679 -5.496 17.084 1.00 74.50 121 TYR A N 1
ATOM 962 C CA . TYR A 1 121 ? -15.646 -5.509 18.544 1.00 74.50 121 TYR A CA 1
ATOM 963 C C . TYR A 1 121 ? -14.252 -5.805 19.109 1.00 74.50 121 TYR A C 1
ATOM 965 O O . TYR A 1 121 ? -13.807 -5.109 20.023 1.00 74.50 121 TYR A O 1
ATOM 973 N N . ALA A 1 122 ? -13.553 -6.808 18.565 1.00 72.69 122 ALA A N 1
ATOM 974 C CA . ALA A 1 122 ? -12.206 -7.156 19.008 1.00 72.69 122 ALA A CA 1
ATOM 975 C C . ALA A 1 122 ? -11.230 -5.989 18.792 1.00 72.69 122 ALA A C 1
ATOM 977 O O . ALA A 1 122 ? -10.479 -5.660 19.707 1.00 72.69 122 ALA A O 1
ATOM 978 N N . LEU A 1 123 ? -11.316 -5.307 17.644 1.00 74.00 123 LEU A N 1
ATOM 979 C CA . LEU A 1 123 ? -10.520 -4.109 17.346 1.00 74.00 123 LEU A CA 1
ATOM 980 C C . LEU A 1 123 ? -10.825 -2.948 18.299 1.00 74.00 123 LEU A C 1
ATOM 982 O O . LEU A 1 123 ? -9.905 -2.327 18.824 1.00 74.00 123 LEU A O 1
ATOM 986 N N . LEU A 1 124 ? -12.103 -2.669 18.573 1.00 70.38 124 LEU A N 1
ATOM 987 C CA . LEU A 1 124 ? -12.488 -1.600 19.502 1.00 70.38 124 LEU A CA 1
ATOM 988 C C . LEU A 1 124 ? -12.007 -1.865 20.933 1.00 70.38 124 LEU A C 1
ATOM 990 O O . LEU A 1 124 ? -11.636 -0.929 21.638 1.00 70.38 124 LEU A O 1
ATOM 994 N N . LYS A 1 125 ? -12.021 -3.129 21.370 1.00 72.25 125 LYS A N 1
ATOM 995 C CA . LYS A 1 125 ? -11.610 -3.516 22.724 1.00 72.25 125 LYS A CA 1
ATOM 996 C C . LYS A 1 125 ? -10.089 -3.544 22.890 1.00 72.25 125 LYS A C 1
ATOM 998 O O . LYS A 1 125 ? -9.582 -3.097 23.916 1.00 72.25 125 LYS A O 1
ATOM 1003 N N . ALA A 1 126 ? -9.372 -4.091 21.912 1.00 67.44 126 ALA A N 1
ATOM 1004 C CA . ALA A 1 126 ? -7.919 -4.245 21.958 1.00 67.44 126 ALA A CA 1
ATOM 1005 C C . ALA A 1 126 ? -7.156 -2.968 21.557 1.00 67.44 126 ALA A C 1
ATOM 1007 O O . ALA A 1 126 ? -6.005 -2.783 21.951 1.00 67.44 126 ALA A O 1
ATOM 1008 N N . GLY A 1 127 ? -7.813 -2.078 20.810 1.00 66.81 127 GLY A N 1
ATOM 1009 C CA . GLY A 1 127 ? -7.159 -1.005 20.072 1.00 66.81 127 GLY A CA 1
ATOM 1010 C C . GLY A 1 127 ? -6.705 -1.489 18.694 1.00 66.81 127 GLY A C 1
ATOM 1011 O O . GLY A 1 127 ? -6.461 -2.676 18.482 1.00 66.81 127 GLY A O 1
ATOM 1012 N N . PHE A 1 128 ? -6.611 -0.564 17.738 1.00 72.06 128 PHE A N 1
ATOM 1013 C CA . PHE A 1 128 ? -6.145 -0.879 16.388 1.00 72.06 128 PHE A CA 1
ATOM 1014 C C . PHE A 1 128 ? -4.621 -1.055 16.393 1.00 72.06 128 PHE A C 1
ATOM 1016 O O . PHE A 1 128 ? -3.924 -0.083 16.703 1.00 72.06 128 PHE A O 1
ATOM 1023 N N . PRO A 1 129 ? -4.089 -2.242 16.042 1.00 73.38 129 PRO A N 1
ATOM 1024 C CA . PRO A 1 129 ? -2.654 -2.401 15.870 1.00 73.38 129 PRO A CA 1
ATOM 1025 C C . PRO A 1 129 ? -2.198 -1.585 14.658 1.00 73.38 129 PRO A C 1
ATOM 1027 O O . PRO A 1 129 ? -2.827 -1.610 13.599 1.00 73.38 129 PRO A O 1
ATOM 1030 N N . THR A 1 130 ? -1.110 -0.837 14.819 1.00 73.44 130 THR A N 1
ATOM 1031 C CA . THR A 1 130 ? -0.528 -0.016 13.743 1.00 73.44 130 THR A CA 1
ATOM 1032 C C . THR A 1 130 ? 0.699 -0.656 13.111 1.00 73.44 130 THR A C 1
ATOM 1034 O O . THR A 1 130 ? 1.090 -0.262 12.017 1.00 73.44 130 THR A O 1
ATOM 1037 N N . MET A 1 131 ? 1.305 -1.624 13.797 1.00 81.19 131 MET A N 1
ATOM 1038 C CA . MET A 1 131 ? 2.519 -2.319 13.383 1.00 81.19 131 MET A CA 1
ATOM 1039 C C . MET A 1 131 ? 2.306 -3.826 13.491 1.00 81.19 131 MET A C 1
ATOM 1041 O O . MET A 1 131 ? 1.535 -4.303 14.327 1.00 81.19 131 MET A O 1
ATOM 1045 N N . VAL A 1 132 ? 3.015 -4.563 12.650 1.00 85.75 132 VAL A N 1
ATOM 1046 C CA . VAL A 1 132 ? 3.161 -6.012 12.714 1.00 85.75 132 VAL A CA 1
ATOM 1047 C C . VAL A 1 132 ? 4.644 -6.304 12.846 1.00 85.75 132 VAL A C 1
ATOM 1049 O O . VAL A 1 132 ? 5.453 -5.740 12.113 1.00 85.75 132 VAL A O 1
ATOM 1052 N N . ARG A 1 133 ? 4.991 -7.203 13.758 1.00 91.69 133 ARG A N 1
ATOM 1053 C CA . ARG A 1 133 ? 6.337 -7.729 13.939 1.00 91.69 133 ARG A CA 1
ATOM 1054 C C . ARG A 1 133 ? 6.388 -9.162 13.430 1.00 91.69 133 ARG A C 1
ATOM 1056 O O . ARG A 1 133 ? 5.577 -9.994 13.835 1.00 91.69 133 ARG A O 1
ATOM 1063 N N . LEU A 1 134 ? 7.322 -9.450 12.537 1.00 90.56 134 LEU A N 1
ATOM 1064 C CA . LEU A 1 134 ? 7.623 -10.800 12.087 1.00 90.56 134 LEU A CA 1
ATOM 1065 C C . LEU A 1 134 ? 8.848 -11.305 12.846 1.00 90.56 134 LEU A C 1
ATOM 1067 O O . LEU A 1 134 ? 9.946 -10.783 12.673 1.00 90.56 134 LEU A O 1
ATOM 1071 N N . GLU A 1 135 ? 8.656 -12.308 13.697 1.00 92.94 135 GLU A N 1
ATOM 1072 C CA . GLU A 1 135 ? 9.717 -12.972 14.453 1.00 92.94 135 GLU A CA 1
ATOM 1073 C C . GLU A 1 135 ? 10.175 -14.228 13.692 1.00 92.94 135 GLU A C 1
ATOM 1075 O O . GLU A 1 135 ? 9.408 -15.176 13.486 1.00 92.94 135 GLU A O 1
ATOM 1080 N N . THR A 1 136 ? 11.441 -14.243 13.283 1.00 88.56 136 THR A N 1
ATOM 1081 C CA . THR A 1 136 ? 12.102 -15.368 12.605 1.00 88.56 136 THR A CA 1
ATOM 1082 C C . THR A 1 136 ? 13.278 -15.881 13.442 1.00 88.56 136 THR A C 1
ATOM 1084 O O . THR A 1 136 ? 13.658 -15.274 14.444 1.00 88.56 136 THR A O 1
ATOM 1087 N N . SER A 1 137 ? 13.896 -16.991 13.027 1.00 84.56 137 SER A N 1
ATOM 1088 C CA . SER A 1 137 ? 15.132 -17.489 13.649 1.00 84.56 137 SER A CA 1
ATOM 1089 C C . SER A 1 137 ? 16.329 -16.548 13.476 1.00 84.56 137 SER A C 1
ATOM 1091 O O . SER A 1 137 ? 17.288 -16.647 14.235 1.00 84.56 137 SER A O 1
ATOM 1093 N N . GLU A 1 138 ? 16.290 -15.662 12.480 1.00 83.00 138 GLU A N 1
ATOM 1094 C CA . GLU A 1 138 ? 17.382 -14.740 12.146 1.00 83.00 138 GLU A CA 1
ATOM 1095 C C . GLU A 1 138 ? 17.225 -13.370 12.823 1.00 83.00 138 GLU A C 1
ATOM 1097 O O . GLU A 1 138 ? 18.193 -12.623 12.947 1.00 83.00 138 GLU A O 1
ATOM 1102 N N . GLY A 1 139 ? 16.021 -13.042 13.298 1.00 86.94 139 GLY A N 1
ATOM 1103 C CA . GLY A 1 139 ? 15.724 -11.767 13.938 1.00 86.94 139 GLY A CA 1
ATOM 1104 C C . GLY A 1 139 ? 14.249 -11.389 13.855 1.00 86.94 139 GLY A C 1
ATOM 1105 O O . GLY A 1 139 ? 13.403 -12.176 13.426 1.00 86.94 139 GLY A O 1
ATOM 1106 N N . SER A 1 140 ? 13.939 -10.169 14.290 1.00 88.88 140 SER A N 1
ATOM 1107 C CA . SER A 1 140 ? 12.601 -9.584 14.179 1.00 88.88 140 SER A CA 1
ATOM 1108 C C . SER A 1 140 ? 12.609 -8.394 13.230 1.00 88.88 140 SER A C 1
ATOM 1110 O O . SER A 1 140 ? 13.510 -7.560 13.301 1.00 88.88 140 SER A O 1
ATOM 1112 N N . GLU A 1 141 ? 11.583 -8.296 12.395 1.00 84.19 141 GLU A N 1
ATOM 1113 C CA . GLU A 1 141 ? 11.345 -7.154 11.513 1.00 84.19 141 GLU A CA 1
ATOM 1114 C C . GLU A 1 141 ? 9.976 -6.544 11.832 1.00 84.19 141 GLU A C 1
ATOM 1116 O O . GLU A 1 141 ? 9.032 -7.276 12.122 1.00 84.19 141 GLU A O 1
ATOM 1121 N N . GLU A 1 142 ? 9.846 -5.218 11.791 1.00 83.44 142 GLU A N 1
ATOM 1122 C CA . GLU A 1 142 ? 8.584 -4.517 12.055 1.00 83.44 142 GLU A CA 1
ATOM 1123 C C . GLU A 1 142 ? 8.135 -3.706 10.844 1.00 83.44 142 GLU A C 1
ATOM 1125 O O . GLU A 1 142 ? 8.894 -2.904 10.302 1.00 83.44 142 GLU A O 1
ATOM 1130 N N . HIS A 1 143 ? 6.878 -3.888 10.447 1.00 75.69 143 HIS A N 1
ATOM 1131 C CA . HIS A 1 143 ? 6.257 -3.195 9.320 1.00 75.69 143 HIS A CA 1
ATOM 1132 C C . HIS A 1 143 ? 4.922 -2.581 9.724 1.00 75.69 143 HIS A C 1
ATOM 1134 O O . HIS A 1 143 ? 4.238 -3.064 10.626 1.00 75.69 143 HIS A O 1
ATOM 1140 N N . GLY A 1 144 ? 4.532 -1.506 9.041 1.00 73.12 144 GLY A N 1
ATOM 1141 C CA . GLY A 1 144 ? 3.228 -0.878 9.252 1.00 73.12 144 GLY A CA 1
ATOM 1142 C C . GLY A 1 144 ? 2.075 -1.779 8.800 1.00 73.12 144 GLY A C 1
ATOM 1143 O O . GLY A 1 144 ? 2.167 -2.453 7.770 1.00 73.12 144 GLY A O 1
ATOM 1144 N N . LEU A 1 145 ? 0.975 -1.774 9.558 1.00 73.56 145 LEU A N 1
ATOM 1145 C CA . LEU A 1 145 ? -0.279 -2.413 9.164 1.00 73.56 145 LEU A CA 1
ATOM 1146 C C . LEU A 1 145 ? -1.166 -1.427 8.401 1.00 73.56 145 LEU A C 1
ATOM 1148 O O . LEU A 1 145 ? -1.322 -0.265 8.773 1.00 73.56 145 LEU A O 1
ATOM 1152 N N . VAL A 1 146 ? -1.790 -1.926 7.343 1.00 69.62 146 VAL A N 1
ATOM 1153 C CA . VAL A 1 146 ? -2.517 -1.121 6.365 1.00 69.62 146 VAL A CA 1
ATOM 1154 C C . VAL A 1 146 ? -3.994 -1.388 6.501 1.00 69.62 146 VAL A C 1
ATOM 1156 O O . VAL A 1 146 ? -4.404 -2.517 6.273 1.00 69.62 146 VAL A O 1
ATOM 1159 N N . PHE A 1 147 ? -4.804 -0.373 6.795 1.00 69.25 147 PHE A N 1
ATOM 1160 C CA . PHE A 1 147 ? -6.253 -0.537 6.877 1.00 69.25 147 PHE A CA 1
ATOM 1161 C C . PHE A 1 147 ? -6.957 0.011 5.634 1.00 69.25 147 PHE A C 1
ATOM 1163 O O . PHE A 1 147 ? -6.896 1.204 5.343 1.00 69.25 147 PHE A O 1
ATOM 1170 N N . ALA A 1 148 ? -7.647 -0.869 4.914 1.00 61.53 148 ALA A N 1
ATOM 1171 C CA . ALA A 1 148 ? -8.179 -0.584 3.594 1.00 61.53 148 ALA A CA 1
ATOM 1172 C C . ALA A 1 148 ? -9.396 -1.443 3.267 1.00 61.53 148 ALA A C 1
ATOM 1174 O O . ALA A 1 148 ? -9.275 -2.664 3.188 1.00 61.53 148 ALA A O 1
ATOM 1175 N N . ASP A 1 149 ? -10.550 -0.818 3.008 1.00 63.38 149 ASP A N 1
ATOM 1176 C CA . ASP A 1 149 ? -11.736 -1.520 2.485 1.00 63.38 149 ASP A CA 1
ATOM 1177 C C . ASP A 1 149 ? -12.082 -2.797 3.285 1.00 63.38 149 ASP A C 1
ATOM 1179 O O . ASP A 1 149 ? -12.244 -3.891 2.747 1.00 63.38 149 ASP A O 1
ATOM 1183 N N . GLY A 1 150 ? -12.084 -2.690 4.617 1.00 64.25 150 GLY A N 1
ATOM 1184 C CA . GLY A 1 150 ? -12.385 -3.830 5.485 1.00 64.25 150 GLY A CA 1
ATOM 1185 C C . GLY A 1 150 ? -11.264 -4.874 5.620 1.00 64.25 150 GLY A C 1
ATOM 1186 O O . GLY A 1 150 ? -11.484 -5.918 6.234 1.00 64.25 150 GLY A O 1
ATOM 1187 N N . LYS A 1 151 ? -10.066 -4.623 5.080 1.00 68.62 151 LYS A N 1
ATOM 1188 C CA . LYS A 1 151 ? -8.894 -5.498 5.208 1.00 68.62 151 LYS A CA 1
ATOM 1189 C C . LYS A 1 151 ? -7.725 -4.794 5.883 1.00 68.62 151 LYS A C 1
ATOM 1191 O O . LYS A 1 151 ? -7.527 -3.593 5.720 1.00 68.62 151 LYS A O 1
ATOM 1196 N N . MET A 1 152 ? -6.957 -5.570 6.631 1.00 76.00 152 MET A N 1
ATOM 1197 C CA . MET A 1 152 ? -5.713 -5.183 7.273 1.00 76.00 152 MET A CA 1
ATOM 1198 C C . MET A 1 152 ? -4.573 -5.943 6.605 1.00 76.00 152 MET A C 1
ATOM 1200 O O . MET A 1 152 ? -4.580 -7.166 6.665 1.00 76.00 152 MET A O 1
ATOM 1204 N N . THR A 1 153 ? -3.624 -5.273 5.955 1.00 76.00 153 THR A N 1
ATOM 1205 C CA . THR A 1 153 ? -2.555 -5.965 5.213 1.00 76.00 153 THR A CA 1
ATOM 1206 C C . THR A 1 153 ? -1.161 -5.521 5.624 1.00 76.00 153 THR A C 1
ATOM 1208 O O . THR A 1 153 ? -0.974 -4.362 5.972 1.00 76.00 153 THR A O 1
ATOM 1211 N N . THR A 1 154 ? -0.171 -6.404 5.540 1.00 77.94 154 THR A N 1
ATOM 1212 C CA . THR A 1 154 ? 1.252 -6.027 5.571 1.00 77.94 154 THR A CA 1
ATOM 1213 C C . THR A 1 154 ? 2.082 -7.046 4.787 1.00 77.94 154 THR A C 1
ATOM 1215 O O . THR A 1 154 ? 1.644 -8.186 4.592 1.00 77.94 154 THR A O 1
ATOM 1218 N N . VAL A 1 155 ? 3.261 -6.639 4.319 1.00 76.75 155 VAL A N 1
ATOM 1219 C CA . VAL A 1 155 ? 4.144 -7.486 3.511 1.00 76.75 155 VAL A CA 1
ATOM 1220 C C . VAL A 1 155 ? 5.576 -7.379 4.016 1.00 76.75 155 VAL A C 1
ATOM 1222 O O . VAL A 1 155 ? 6.106 -6.279 4.091 1.00 76.75 155 VAL A O 1
ATOM 1225 N N . PHE A 1 156 ? 6.193 -8.523 4.291 1.00 77.88 156 PHE A N 1
ATOM 1226 C CA . PHE A 1 156 ? 7.603 -8.665 4.636 1.00 77.88 156 PHE A CA 1
ATOM 1227 C C . PHE A 1 156 ? 8.386 -9.239 3.455 1.00 77.88 156 PHE A C 1
ATOM 1229 O O . PHE A 1 156 ? 7.903 -10.119 2.733 1.00 77.88 156 PHE A O 1
ATOM 1236 N N . GLY A 1 157 ? 9.613 -8.757 3.276 1.00 73.19 157 GLY A N 1
ATOM 1237 C CA . GLY A 1 157 ? 10.464 -9.151 2.159 1.00 73.19 157 GLY A CA 1
ATOM 1238 C C . GLY A 1 157 ? 9.945 -8.681 0.795 1.00 73.19 157 GLY A C 1
ATOM 1239 O O . GLY A 1 157 ? 9.050 -7.843 0.676 1.00 73.19 157 GLY A O 1
ATOM 1240 N N . VAL A 1 158 ? 10.536 -9.232 -0.262 1.00 71.75 158 VAL A N 1
ATOM 1241 C CA . VAL A 1 158 ? 10.267 -8.846 -1.650 1.00 71.75 158 VAL A CA 1
ATOM 1242 C C . VAL A 1 158 ? 9.786 -10.079 -2.429 1.00 71.75 158 VAL A C 1
ATOM 1244 O O . VAL A 1 158 ? 10.495 -11.082 -2.464 1.00 71.75 158 VAL A O 1
ATOM 1247 N N . PRO A 1 159 ? 8.620 -10.040 -3.101 1.00 68.56 159 PRO A N 1
ATOM 1248 C CA . PRO A 1 159 ? 8.216 -11.097 -4.006 1.00 68.56 159 PRO A CA 1
ATOM 1249 C C . PRO A 1 159 ? 9.190 -11.198 -5.172 1.00 68.56 159 PRO A C 1
ATOM 1251 O O . PRO A 1 159 ? 9.568 -10.199 -5.787 1.00 68.56 159 PRO A O 1
ATOM 1254 N N . LYS A 1 160 ? 9.486 -12.431 -5.575 1.00 70.69 160 LYS A N 1
ATOM 1255 C CA . LYS A 1 160 ? 10.113 -12.694 -6.871 1.00 70.69 160 LYS A CA 1
ATOM 1256 C C . LYS A 1 160 ? 9.131 -12.320 -7.975 1.00 70.69 160 LYS A C 1
ATOM 1258 O O . LYS A 1 160 ? 8.225 -13.083 -8.308 1.00 70.69 160 LYS A O 1
ATOM 1263 N N . THR A 1 161 ? 9.307 -11.127 -8.528 1.00 71.25 161 THR A N 1
ATOM 1264 C CA . THR A 1 161 ? 8.529 -10.635 -9.661 1.00 71.25 161 THR A CA 1
ATOM 1265 C C . THR A 1 161 ? 9.325 -10.862 -10.949 1.00 71.25 161 THR A C 1
ATOM 1267 O O . THR A 1 161 ? 10.494 -10.476 -11.035 1.00 71.25 161 THR A O 1
ATOM 1270 N N . PRO A 1 162 ? 8.741 -11.534 -11.960 1.00 67.06 162 PRO A N 1
ATOM 1271 C CA . PRO A 1 162 ? 9.455 -11.812 -13.205 1.00 67.06 162 PRO A CA 1
ATOM 1272 C C . PRO A 1 162 ? 9.698 -10.538 -14.024 1.00 67.06 162 PRO A C 1
ATOM 1274 O O . PRO A 1 162 ? 10.662 -10.471 -14.787 1.00 67.06 162 PRO A O 1
ATOM 1277 N N . ILE A 1 163 ? 8.817 -9.544 -13.873 1.00 76.81 163 ILE A N 1
ATOM 1278 C CA . ILE A 1 163 ? 8.816 -8.289 -14.620 1.00 76.81 163 ILE A CA 1
ATOM 1279 C C . ILE A 1 163 ? 8.540 -7.141 -13.646 1.00 76.81 163 ILE A C 1
ATOM 1281 O O . ILE A 1 163 ? 7.620 -7.219 -12.830 1.00 76.81 163 ILE A O 1
ATOM 1285 N N . ILE A 1 164 ? 9.325 -6.073 -13.765 1.00 85.62 164 ILE A N 1
ATOM 1286 C CA . ILE A 1 164 ? 9.150 -4.811 -13.041 1.00 85.62 164 ILE A CA 1
ATOM 1287 C C . ILE A 1 164 ? 9.080 -3.703 -14.086 1.00 85.62 164 ILE A C 1
ATOM 1289 O O . ILE A 1 164 ? 9.920 -3.652 -14.980 1.00 85.62 164 ILE A O 1
ATOM 1293 N N . ALA A 1 165 ? 8.084 -2.832 -14.003 1.00 86.56 165 ALA A N 1
ATOM 1294 C CA . ALA A 1 165 ? 7.872 -1.750 -14.955 1.00 86.56 165 ALA A CA 1
ATOM 1295 C C . ALA A 1 165 ? 8.294 -0.412 -14.352 1.00 86.56 165 ALA A C 1
ATOM 1297 O O . ALA A 1 165 ? 7.843 -0.070 -13.261 1.00 86.56 165 ALA A O 1
ATOM 1298 N N . ARG A 1 166 ? 9.126 0.343 -15.076 1.00 90.44 166 ARG A N 1
ATOM 1299 C CA . ARG A 1 166 ? 9.542 1.695 -14.704 1.00 90.44 166 ARG A CA 1
ATOM 1300 C C . ARG A 1 166 ? 8.715 2.724 -15.449 1.00 90.44 166 ARG A C 1
ATOM 1302 O O . ARG A 1 166 ? 8.703 2.737 -16.682 1.00 90.44 166 ARG A O 1
ATOM 1309 N N . TYR A 1 167 ? 8.098 3.618 -14.695 1.00 88.81 167 TYR A N 1
ATOM 1310 C CA . TYR A 1 167 ? 7.335 4.738 -15.217 1.00 88.81 167 TYR A CA 1
ATOM 1311 C C . TYR A 1 167 ? 8.009 6.055 -14.864 1.00 88.81 167 TYR A C 1
ATOM 1313 O O . TYR A 1 167 ? 8.494 6.220 -13.747 1.00 88.81 167 TYR A O 1
ATOM 1321 N N . GLU A 1 168 ? 7.985 7.001 -15.792 1.00 91.81 168 GLU A N 1
ATOM 1322 C CA . GLU A 1 168 ? 8.087 8.418 -15.459 1.00 91.81 168 GLU A CA 1
ATOM 1323 C C . GLU A 1 168 ? 6.714 8.928 -15.032 1.00 91.81 168 GLU A C 1
ATOM 1325 O O . GLU A 1 168 ? 5.691 8.540 -15.604 1.00 91.81 168 GLU A O 1
ATOM 1330 N N . ILE A 1 169 ? 6.692 9.774 -14.005 1.00 90.69 169 ILE A N 1
ATOM 1331 C CA . ILE A 1 169 ? 5.479 10.368 -13.458 1.00 90.69 169 ILE A CA 1
ATOM 1332 C C . ILE A 1 169 ? 5.585 11.889 -13.455 1.00 90.69 169 ILE A C 1
ATOM 1334 O O . ILE A 1 169 ? 6.539 12.464 -12.935 1.00 90.69 169 ILE A O 1
ATOM 1338 N N . GLU A 1 170 ? 4.578 12.534 -14.033 1.00 93.00 170 GLU A N 1
ATOM 1339 C CA . GLU A 1 170 ? 4.424 13.986 -14.068 1.00 93.00 170 GLU A CA 1
ATOM 1340 C C . GLU A 1 170 ? 3.116 14.352 -13.359 1.00 93.00 170 GLU A C 1
ATOM 1342 O O . GLU A 1 170 ? 2.022 14.021 -13.827 1.00 93.00 170 GLU A O 1
ATOM 1347 N N . GLU A 1 171 ? 3.222 15.006 -12.202 1.00 91.56 171 GLU A N 1
ATOM 1348 C CA . GLU A 1 171 ? 2.070 15.429 -11.403 1.00 91.56 171 GLU A CA 1
ATOM 1349 C C . GLU A 1 171 ? 1.627 16.850 -11.762 1.00 91.56 171 GLU A C 1
ATOM 1351 O O . GLU A 1 171 ? 2.444 17.740 -11.982 1.00 91.56 171 GLU A O 1
ATOM 1356 N N . GLY A 1 172 ? 0.317 17.085 -11.759 1.00 91.00 172 GLY A N 1
ATOM 1357 C CA . GLY A 1 172 ? -0.254 18.428 -11.765 1.00 91.00 172 GLY A CA 1
ATOM 1358 C C . GLY A 1 172 ? -0.203 19.094 -10.386 1.00 91.00 172 GLY A C 1
ATOM 1359 O O . GLY A 1 172 ? 0.268 18.516 -9.404 1.00 91.00 172 GLY A O 1
ATOM 1360 N N . GLY A 1 173 ? -0.733 20.318 -10.308 1.00 92.25 173 GLY A N 1
ATOM 1361 C CA . GLY A 1 173 ? -0.939 21.007 -9.031 1.00 92.25 173 GLY A CA 1
ATOM 1362 C C . GLY A 1 173 ? -1.770 20.162 -8.062 1.00 92.25 173 GLY A C 1
ATOM 1363 O O . GLY A 1 173 ? -2.668 19.425 -8.475 1.00 92.25 173 GLY A O 1
ATOM 1364 N N . GLN A 1 174 ? -1.452 20.255 -6.774 1.00 92.12 174 GLN A N 1
ATOM 1365 C CA . GLN A 1 174 ? -2.038 19.404 -5.743 1.00 92.12 174 GLN A CA 1
ATOM 1366 C C . GLN A 1 174 ? -3.081 20.172 -4.934 1.00 92.12 174 GLN A C 1
ATOM 1368 O O . GLN A 1 174 ? -2.864 21.328 -4.560 1.00 92.12 174 GLN A O 1
ATOM 1373 N N . THR A 1 175 ? -4.181 19.502 -4.601 1.00 95.12 175 THR A N 1
ATOM 1374 C CA . THR A 1 175 ? -5.146 19.989 -3.608 1.00 95.12 175 THR A CA 1
ATOM 1375 C C . THR A 1 175 ? -4.960 19.191 -2.332 1.00 95.12 175 THR A C 1
ATOM 1377 O O . THR A 1 175 ? -5.048 17.967 -2.345 1.00 95.12 175 THR A O 1
ATOM 1380 N N . CYS A 1 176 ? -4.651 19.869 -1.232 1.00 92.75 176 CYS A N 1
ATOM 1381 C CA . CYS A 1 176 ? -4.301 19.233 0.026 1.00 92.75 176 CYS A CA 1
ATOM 1382 C C . CYS A 1 176 ? -5.263 19.628 1.145 1.00 92.75 176 CYS A C 1
ATOM 1384 O O . CYS A 1 176 ? -5.370 20.803 1.492 1.00 92.75 176 CYS A O 1
ATOM 1386 N N . SER A 1 177 ? -5.857 18.634 1.797 1.00 92.81 177 SER A N 1
ATOM 1387 C CA . SER A 1 177 ? -6.552 18.804 3.070 1.00 92.81 177 SER A CA 1
ATOM 1388 C C . SER A 1 177 ? -5.557 18.647 4.217 1.00 92.81 177 SER A C 1
ATOM 1390 O O . SER A 1 177 ? -4.974 17.575 4.402 1.00 92.81 177 SER A O 1
ATOM 1392 N N . VAL A 1 178 ? -5.355 19.708 4.999 1.00 89.62 178 VAL A N 1
ATOM 1393 C CA . VAL A 1 178 ? -4.488 19.719 6.182 1.00 89.62 178 VAL A CA 1
ATOM 1394 C C . VAL A 1 178 ? -5.345 19.734 7.437 1.00 89.62 178 VAL A C 1
ATOM 1396 O O . VAL A 1 178 ? -5.971 20.740 7.765 1.00 89.62 178 VAL A O 1
ATOM 1399 N N . ARG A 1 179 ? -5.311 18.629 8.178 1.00 88.06 179 ARG A N 1
ATOM 1400 C CA . ARG A 1 179 ? -5.959 18.481 9.476 1.00 88.06 179 ARG A CA 1
ATOM 1401 C C . ARG A 1 179 ? -4.938 18.653 10.588 1.00 88.06 179 ARG A C 1
ATOM 1403 O O . ARG A 1 179 ? -3.970 17.901 10.691 1.00 88.06 179 ARG A O 1
ATOM 1410 N N . ARG A 1 180 ? -5.154 19.640 11.455 1.00 85.50 180 ARG A N 1
ATOM 1411 C CA . ARG A 1 180 ? -4.337 19.860 12.658 1.00 85.50 180 ARG A CA 1
ATOM 1412 C C . ARG A 1 180 ? -5.121 19.402 13.876 1.00 85.50 180 ARG A C 1
ATOM 1414 O O . ARG A 1 180 ? -6.125 20.019 14.208 1.00 85.50 180 ARG A O 1
ATOM 1421 N N . ILE A 1 181 ? -4.650 18.352 14.537 1.00 81.94 181 ILE A N 1
ATOM 1422 C CA . ILE A 1 181 ? -5.249 17.767 15.738 1.00 81.94 181 ILE A CA 1
ATOM 1423 C C . ILE A 1 181 ? -4.460 18.258 16.953 1.00 81.94 181 ILE A C 1
ATOM 1425 O O . ILE A 1 181 ? -3.234 18.108 17.018 1.00 81.94 181 ILE A O 1
ATOM 1429 N N . LYS A 1 182 ? -5.157 18.883 17.901 1.00 81.44 182 LYS A N 1
ATOM 1430 C CA . LYS A 1 182 ? -4.596 19.365 19.167 1.00 81.44 182 LYS A CA 1
ATOM 1431 C C . LYS A 1 182 ? -4.680 18.284 20.251 1.00 81.44 182 LYS A C 1
ATOM 1433 O O . LYS A 1 182 ? -5.321 17.253 20.084 1.00 81.44 182 LYS A O 1
ATOM 1438 N N . ALA A 1 183 ? -4.054 18.562 21.393 1.00 76.25 183 ALA A N 1
ATOM 1439 C CA . ALA A 1 183 ? -3.952 17.626 22.513 1.00 76.25 183 ALA A CA 1
ATOM 1440 C C . ALA A 1 183 ? -5.296 17.255 23.156 1.00 76.25 183 ALA A C 1
ATOM 1442 O O . ALA A 1 183 ? -5.396 16.224 23.810 1.00 76.25 183 ALA A O 1
ATOM 1443 N N . ASP A 1 184 ? -6.309 18.097 22.972 1.00 78.31 184 ASP A N 1
ATOM 1444 C CA . ASP A 1 184 ? -7.684 17.913 23.436 1.00 78.31 184 ASP A CA 1
ATOM 1445 C C . ASP A 1 184 ? -8.572 17.194 22.401 1.00 78.31 184 ASP A C 1
ATOM 1447 O O . ASP A 1 184 ? -9.791 17.177 22.549 1.00 78.31 184 ASP A O 1
ATOM 1451 N N . ASN A 1 185 ? -7.979 16.630 21.340 1.00 72.81 185 ASN A N 1
ATOM 1452 C CA . ASN A 1 185 ? -8.658 16.066 20.167 1.00 72.81 185 ASN A CA 1
ATOM 1453 C C . ASN A 1 185 ? -9.528 17.059 19.378 1.00 72.81 185 ASN A C 1
ATOM 1455 O O . ASN A 1 185 ? -10.222 16.650 18.443 1.00 72.81 185 ASN A O 1
ATOM 1459 N N . SER A 1 186 ? -9.472 18.361 19.677 1.00 80.88 186 SER A N 1
ATOM 1460 C CA . SER A 1 186 ? -10.031 19.360 18.771 1.00 80.88 186 SER A CA 1
ATOM 1461 C 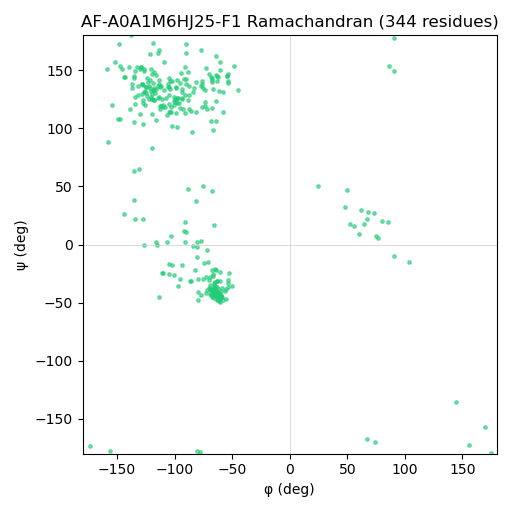C . SER A 1 186 ? -9.194 19.414 17.495 1.00 80.88 186 SER A C 1
ATOM 1463 O O . SER A 1 186 ? -7.968 19.249 17.518 1.00 80.88 186 SER A O 1
ATOM 1465 N N . PHE A 1 187 ? -9.858 19.637 16.363 1.00 83.69 187 PHE A N 1
ATOM 1466 C CA . PHE A 1 187 ? -9.197 19.699 15.069 1.00 83.69 187 PHE A CA 1
ATOM 1467 C C . PHE A 1 187 ? -9.577 20.957 14.297 1.00 83.69 187 PHE A C 1
ATOM 1469 O O . PHE A 1 187 ? -10.647 21.535 14.487 1.00 83.69 187 PHE A O 1
ATOM 1476 N N . SER A 1 188 ? -8.670 21.387 13.428 1.00 85.75 188 SER A N 1
ATOM 1477 C CA . SER A 1 188 ? -8.943 22.386 12.401 1.00 85.75 188 SER A CA 1
ATOM 1478 C C . SER A 1 188 ? -8.548 21.820 11.047 1.00 85.75 188 SER A C 1
ATOM 1480 O O . SER A 1 188 ? -7.426 21.323 10.914 1.00 85.75 188 SER A O 1
ATOM 1482 N N . ASP A 1 189 ? -9.433 21.958 10.069 1.00 89.25 189 ASP A N 1
ATOM 1483 C CA . ASP A 1 189 ? -9.186 21.556 8.689 1.00 89.25 189 ASP A CA 1
ATOM 1484 C C . ASP A 1 189 ? -8.947 22.806 7.828 1.00 89.25 189 ASP A C 1
ATOM 1486 O O . ASP A 1 189 ? -9.614 23.830 7.982 1.00 89.25 189 ASP A O 1
ATOM 1490 N N . GLU A 1 190 ? -7.965 22.732 6.938 1.00 91.38 190 GLU A N 1
ATOM 1491 C CA . GLU A 1 190 ? -7.610 23.792 5.996 1.00 91.38 190 GLU A CA 1
ATOM 1492 C C . GLU A 1 190 ? -7.350 23.170 4.624 1.00 91.38 190 GLU A C 1
ATOM 1494 O O . GLU A 1 190 ? -6.701 22.129 4.525 1.00 91.38 190 GLU A O 1
ATOM 1499 N N . GLN A 1 191 ? -7.834 23.820 3.568 1.00 94.44 191 GLN A N 1
ATOM 1500 C CA . GLN A 1 191 ? -7.509 23.455 2.192 1.00 94.44 191 GLN A CA 1
ATOM 1501 C C . GLN A 1 191 ? -6.314 24.276 1.713 1.00 94.44 191 GLN A C 1
ATOM 1503 O O . GLN A 1 191 ? -6.294 25.498 1.856 1.00 94.44 191 GLN A O 1
ATOM 1508 N N . GLN A 1 192 ? -5.325 23.603 1.138 1.00 92.38 192 GLN A N 1
ATOM 1509 C CA . GLN A 1 192 ? -4.123 24.215 0.587 1.00 92.38 192 GLN A CA 1
ATOM 1510 C C . GLN A 1 192 ? -3.933 23.758 -0.851 1.00 92.38 192 GLN A C 1
ATOM 1512 O O . GLN A 1 192 ? -3.954 22.563 -1.133 1.00 92.38 192 GLN A O 1
ATOM 1517 N N . LEU A 1 193 ? -3.688 24.705 -1.750 1.00 92.81 193 LEU A N 1
ATOM 1518 C CA . LEU A 1 193 ? -3.172 24.398 -3.077 1.00 92.81 193 LEU A CA 1
ATOM 1519 C C . LEU A 1 193 ? -1.648 24.358 -2.998 1.00 92.81 193 LEU A C 1
ATOM 1521 O O . LEU A 1 193 ? -1.032 25.207 -2.349 1.00 92.81 193 LEU A O 1
ATOM 1525 N N . ARG A 1 194 ? -1.040 23.360 -3.632 1.00 90.62 194 ARG A N 1
ATOM 1526 C CA . ARG A 1 194 ? 0.414 23.244 -3.741 1.00 90.62 194 ARG A CA 1
ATOM 1527 C C . ARG A 1 194 ? 0.812 23.096 -5.194 1.00 90.62 194 ARG A C 1
ATOM 1529 O O . ARG A 1 194 ? 0.066 22.540 -6.000 1.00 90.62 194 ARG A O 1
ATOM 1536 N N . ASP A 1 195 ? 2.011 23.570 -5.496 1.00 90.69 195 ASP A N 1
ATOM 1537 C CA . ASP A 1 195 ? 2.595 23.407 -6.817 1.00 90.69 195 ASP A CA 1
ATOM 1538 C C . ASP A 1 195 ? 2.759 21.928 -7.172 1.00 90.69 195 ASP A C 1
ATOM 1540 O O . ASP A 1 195 ? 2.838 21.051 -6.302 1.00 90.69 195 ASP A O 1
ATOM 1544 N N . ALA A 1 196 ? 2.816 21.672 -8.476 1.00 88.69 196 ALA A N 1
ATOM 1545 C CA . ALA A 1 196 ? 3.155 20.370 -9.019 1.00 88.69 196 ALA A CA 1
ATOM 1546 C C . ALA A 1 196 ? 4.488 19.867 -8.448 1.00 88.69 196 ALA A C 1
ATOM 1548 O O . ALA A 1 196 ? 5.448 20.629 -8.294 1.00 88.69 196 ALA A O 1
ATOM 1549 N N . LYS A 1 197 ? 4.562 18.564 -8.159 1.00 87.19 197 LYS A N 1
ATOM 1550 C CA . LYS A 1 197 ? 5.846 17.924 -7.863 1.00 87.19 197 LYS A CA 1
ATOM 1551 C C . LYS A 1 197 ? 6.691 17.850 -9.142 1.00 87.19 197 LYS A C 1
ATOM 1553 O O . LYS A 1 197 ? 6.130 17.687 -10.225 1.00 87.19 197 LYS A O 1
ATOM 1558 N N . PRO A 1 198 ? 8.029 17.955 -9.032 1.00 88.06 198 PRO A N 1
ATOM 1559 C CA . PRO A 1 198 ? 8.896 17.742 -10.182 1.00 88.06 198 PRO A CA 1
ATOM 1560 C C . PRO A 1 198 ? 8.711 16.315 -10.722 1.00 88.06 198 PRO A C 1
ATOM 1562 O O . PRO A 1 198 ? 8.423 15.413 -9.928 1.00 88.06 198 PRO A O 1
ATOM 1565 N N . PRO A 1 199 ? 8.906 16.100 -12.036 1.00 90.44 199 PRO A N 1
ATOM 1566 C CA . PRO A 1 199 ? 8.860 14.766 -12.613 1.00 90.44 199 PRO A CA 1
ATOM 1567 C C . PRO A 1 199 ? 9.803 13.805 -11.886 1.00 90.44 199 PRO A C 1
ATOM 1569 O O . PRO A 1 199 ? 10.930 14.169 -11.536 1.00 90.44 199 PRO A O 1
ATOM 1572 N N . SER A 1 200 ? 9.343 12.580 -11.660 1.00 90.69 200 SER A N 1
ATOM 1573 C CA . SER A 1 200 ? 10.131 11.527 -11.019 1.00 90.69 200 SER A CA 1
ATOM 1574 C C . SER A 1 200 ? 9.928 10.187 -11.723 1.00 90.69 200 SER A C 1
ATOM 1576 O O . SER A 1 200 ? 9.211 10.095 -12.718 1.00 90.69 200 SER A O 1
ATOM 1578 N N . THR A 1 201 ? 10.595 9.141 -11.237 1.00 90.75 201 THR A N 1
ATOM 1579 C CA . THR A 1 201 ? 10.382 7.773 -11.723 1.00 90.75 201 THR A CA 1
ATOM 1580 C C . THR A 1 201 ? 9.836 6.911 -10.606 1.00 90.75 201 THR A C 1
ATOM 1582 O O . THR A 1 201 ? 10.212 7.103 -9.457 1.00 90.75 201 THR A O 1
ATOM 1585 N N . ILE A 1 202 ? 8.974 5.956 -10.935 1.00 88.94 202 ILE A N 1
ATOM 1586 C CA . ILE A 1 202 ? 8.511 4.932 -10.000 1.00 88.94 202 ILE A CA 1
ATOM 1587 C C . ILE A 1 202 ? 8.532 3.568 -10.675 1.00 88.94 202 ILE A C 1
ATOM 1589 O O . ILE A 1 202 ? 8.225 3.434 -11.860 1.00 88.94 202 ILE A O 1
ATOM 1593 N N . ASP A 1 203 ? 8.877 2.550 -9.901 1.00 88.62 203 ASP A N 1
ATOM 1594 C CA . ASP A 1 203 ? 8.875 1.163 -10.326 1.00 88.62 203 ASP A CA 1
ATOM 1595 C C . ASP A 1 203 ? 7.667 0.445 -9.732 1.00 88.62 203 ASP A C 1
ATOM 1597 O O . ASP A 1 203 ? 7.348 0.580 -8.548 1.00 88.62 203 ASP A O 1
ATOM 1601 N N . LEU A 1 204 ? 6.981 -0.316 -10.579 1.00 85.88 204 LEU A N 1
ATOM 1602 C CA . LEU A 1 204 ? 5.791 -1.075 -10.234 1.00 85.88 204 LEU A CA 1
ATOM 1603 C C . LEU A 1 204 ? 5.983 -2.541 -10.597 1.00 85.88 204 LEU A C 1
ATOM 1605 O O . LEU A 1 204 ? 6.431 -2.874 -11.696 1.00 85.88 204 LEU A O 1
ATOM 1609 N N . ALA A 1 205 ? 5.587 -3.431 -9.697 1.00 81.44 205 ALA A N 1
ATOM 1610 C CA . ALA A 1 205 ? 5.553 -4.859 -9.972 1.00 81.44 205 ALA A CA 1
ATOM 1611 C C . ALA A 1 205 ? 4.306 -5.504 -9.378 1.00 81.44 205 ALA A C 1
ATOM 1613 O O . ALA A 1 205 ? 3.766 -5.035 -8.380 1.00 81.44 205 ALA A O 1
ATOM 1614 N N . GLN A 1 206 ? 3.865 -6.596 -9.993 1.00 76.56 206 GLN A N 1
ATOM 1615 C CA . GLN A 1 206 ? 2.745 -7.393 -9.511 1.00 76.56 206 GLN A CA 1
ATOM 1616 C C . GLN A 1 206 ? 3.237 -8.798 -9.175 1.00 76.56 206 GLN A C 1
ATOM 1618 O O . GLN A 1 206 ? 3.957 -9.424 -9.957 1.00 76.56 206 GLN A O 1
ATOM 1623 N N . SER A 1 207 ? 2.845 -9.302 -8.012 1.00 68.25 207 SER A N 1
ATOM 1624 C CA . SER A 1 207 ? 3.048 -10.696 -7.628 1.00 68.25 207 SER A CA 1
ATOM 1625 C C . SER A 1 207 ? 1.863 -11.573 -8.054 1.00 68.25 207 SER A C 1
ATOM 1627 O O . SER A 1 207 ? 0.764 -11.104 -8.351 1.00 68.25 207 SER A O 1
ATOM 1629 N N . HIS A 1 208 ? 2.072 -12.890 -8.040 1.00 61.91 208 HIS A N 1
ATOM 1630 C CA . HIS A 1 208 ? 1.079 -13.885 -8.466 1.00 61.91 208 HIS A CA 1
ATOM 1631 C C . HIS A 1 208 ? -0.230 -13.861 -7.651 1.00 61.91 208 HIS A C 1
ATOM 1633 O O . HIS A 1 208 ? -1.272 -14.265 -8.155 1.00 61.91 208 HIS A O 1
ATOM 1639 N N . ASN A 1 209 ? -0.203 -13.362 -6.414 1.00 60.69 209 ASN A N 1
ATOM 1640 C CA . ASN A 1 209 ? -1.370 -13.206 -5.537 1.00 60.69 209 ASN A CA 1
ATOM 1641 C C . ASN A 1 209 ? -2.059 -11.831 -5.671 1.00 60.69 209 ASN A C 1
ATOM 1643 O O . ASN A 1 209 ? -2.798 -11.430 -4.776 1.00 60.69 209 ASN A O 1
ATOM 1647 N N . MET A 1 210 ? -1.833 -11.103 -6.772 1.00 63.94 210 MET A N 1
ATOM 1648 C CA . MET A 1 210 ? -2.428 -9.781 -7.035 1.00 63.94 210 MET A CA 1
ATOM 1649 C C . MET A 1 210 ? -2.000 -8.678 -6.046 1.00 63.94 210 MET A C 1
ATOM 1651 O O . MET A 1 210 ? -2.646 -7.627 -5.974 1.00 63.94 210 MET A O 1
ATOM 1655 N N . THR A 1 211 ? -0.914 -8.883 -5.296 1.00 70.69 211 THR A N 1
ATOM 1656 C CA . THR A 1 211 ? -0.262 -7.808 -4.541 1.00 70.69 211 THR A CA 1
ATOM 1657 C C . THR A 1 211 ? 0.550 -6.949 -5.506 1.00 70.69 211 THR A C 1
ATOM 1659 O O . THR A 1 211 ? 1.241 -7.451 -6.393 1.00 70.69 211 THR A O 1
ATOM 1662 N N . MET A 1 212 ? 0.450 -5.637 -5.337 1.00 77.56 212 MET A N 1
ATOM 1663 C CA . MET A 1 212 ? 1.258 -4.662 -6.056 1.00 77.56 212 MET A CA 1
ATOM 1664 C C . MET A 1 212 ? 2.424 -4.238 -5.177 1.00 77.56 212 MET A C 1
ATOM 1666 O O . MET A 1 212 ? 2.264 -4.050 -3.974 1.00 77.56 212 MET A O 1
ATOM 1670 N N . LEU A 1 213 ? 3.581 -4.042 -5.785 1.00 79.56 213 LEU A N 1
ATOM 1671 C CA . LEU A 1 213 ? 4.687 -3.314 -5.193 1.00 79.56 213 LEU A CA 1
ATOM 1672 C C . LEU A 1 213 ? 4.893 -2.013 -5.947 1.00 79.56 213 LEU A C 1
ATOM 1674 O O . LEU A 1 213 ? 4.893 -2.002 -7.178 1.00 79.56 213 LEU A O 1
ATOM 1678 N N . LEU A 1 214 ? 5.106 -0.950 -5.186 1.00 84.81 214 LEU A N 1
ATOM 1679 C CA . LEU A 1 214 ? 5.540 0.358 -5.652 1.00 84.81 214 LEU A CA 1
ATOM 1680 C C . LEU A 1 214 ? 6.880 0.685 -5.002 1.00 84.81 214 LEU A C 1
ATOM 1682 O O . LEU A 1 214 ? 7.053 0.423 -3.819 1.00 84.81 214 LEU A O 1
ATOM 1686 N N . GLY A 1 215 ? 7.824 1.262 -5.736 1.00 86.44 215 GLY A N 1
ATOM 1687 C CA . GLY A 1 215 ? 9.119 1.633 -5.171 1.00 86.44 215 GLY A CA 1
ATOM 1688 C C . GLY A 1 215 ? 10.150 2.038 -6.194 1.00 86.44 215 GLY A C 1
ATOM 1689 O O . GLY A 1 215 ? 9.798 2.441 -7.296 1.00 86.44 215 GLY A O 1
ATOM 1690 N N . HIS A 1 216 ? 11.422 1.918 -5.823 1.00 87.31 216 HIS A N 1
ATOM 1691 C CA . HIS A 1 216 ? 12.526 1.985 -6.774 1.00 87.31 216 HIS A CA 1
ATOM 1692 C C . HIS A 1 216 ? 13.314 0.687 -6.732 1.00 87.31 216 HIS A C 1
ATOM 1694 O O . HIS A 1 216 ? 13.756 0.238 -5.674 1.00 87.31 216 HIS A O 1
ATOM 1700 N N . TYR A 1 217 ? 13.489 0.088 -7.896 1.00 86.88 217 TYR A N 1
ATOM 1701 C CA . TYR A 1 217 ? 14.242 -1.127 -8.091 1.00 86.88 217 TYR A CA 1
ATOM 1702 C C . TYR A 1 217 ? 15.702 -0.814 -8.399 1.00 86.88 217 TYR A C 1
ATOM 1704 O O . TYR A 1 217 ? 16.017 -0.037 -9.312 1.00 86.88 217 TYR A O 1
ATOM 1712 N N . ASN A 1 218 ? 16.597 -1.455 -7.653 1.00 84.25 218 ASN A N 1
ATOM 1713 C CA . ASN A 1 218 ? 18.030 -1.366 -7.847 1.00 84.25 218 ASN A CA 1
ATOM 1714 C C . ASN A 1 218 ? 18.549 -2.629 -8.548 1.00 84.25 218 ASN A C 1
ATOM 1716 O O . ASN A 1 218 ? 18.550 -3.736 -8.015 1.00 84.25 218 ASN A O 1
ATOM 1720 N N . LEU A 1 219 ? 19.030 -2.445 -9.779 1.00 82.81 219 LEU A N 1
ATOM 1721 C CA . LEU A 1 219 ? 19.639 -3.506 -10.584 1.00 82.81 219 LEU A CA 1
ATOM 1722 C C . LEU A 1 219 ? 20.917 -4.088 -9.970 1.00 82.81 219 LEU A C 1
ATOM 1724 O O . LEU A 1 219 ? 21.239 -5.245 -10.235 1.00 82.81 219 LEU A O 1
ATOM 1728 N N . GLY A 1 220 ? 21.689 -3.276 -9.240 1.00 77.12 220 GLY A N 1
ATOM 1729 C CA . GLY A 1 220 ? 23.024 -3.659 -8.778 1.00 77.12 220 GLY A CA 1
ATOM 1730 C C . GLY A 1 220 ? 22.991 -4.792 -7.755 1.00 77.12 220 GLY A C 1
ATOM 1731 O O . GLY A 1 220 ? 23.819 -5.703 -7.813 1.00 77.12 220 GLY A O 1
ATOM 1732 N N . ASP A 1 221 ? 22.009 -4.750 -6.859 1.00 76.38 221 ASP A N 1
ATOM 1733 C CA . ASP A 1 221 ? 21.833 -5.676 -5.740 1.00 76.38 221 ASP A CA 1
ATOM 1734 C C . ASP A 1 221 ? 20.547 -6.521 -5.841 1.00 76.38 221 ASP A C 1
ATOM 17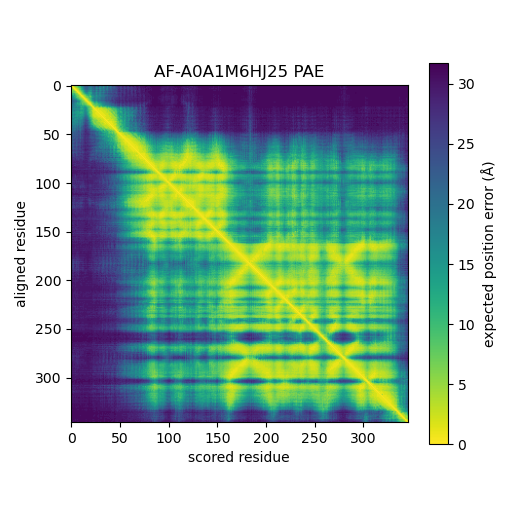36 O O . ASP A 1 221 ? 20.339 -7.391 -5.002 1.00 76.38 221 ASP A O 1
ATOM 1740 N N . ASP A 1 222 ? 19.736 -6.343 -6.894 1.00 77.69 222 ASP A N 1
ATOM 1741 C CA . ASP A 1 222 ? 18.446 -7.030 -7.099 1.00 77.69 222 ASP A CA 1
ATOM 1742 C C . ASP A 1 222 ? 17.417 -6.718 -5.991 1.00 77.69 222 ASP A C 1
ATOM 1744 O O . ASP A 1 222 ? 16.559 -7.545 -5.678 1.00 77.69 222 ASP A O 1
ATOM 1748 N N . THR A 1 223 ? 17.488 -5.522 -5.393 1.00 77.12 223 THR A N 1
ATOM 1749 C CA . THR A 1 223 ? 16.636 -5.118 -4.262 1.00 77.12 223 THR A CA 1
ATOM 1750 C C . THR A 1 223 ? 15.681 -3.971 -4.593 1.00 77.12 223 THR A C 1
ATOM 1752 O O . THR A 1 223 ? 15.821 -3.262 -5.591 1.00 77.12 223 THR A O 1
ATOM 1755 N N . TRP A 1 224 ? 14.681 -3.783 -3.730 1.00 77.19 224 TRP A N 1
ATOM 1756 C CA . TRP A 1 224 ? 13.805 -2.614 -3.744 1.00 77.19 224 TRP A CA 1
ATOM 1757 C C . TRP A 1 224 ? 14.204 -1.636 -2.644 1.00 77.19 224 TRP A C 1
ATOM 1759 O O . TRP A 1 224 ? 14.486 -2.047 -1.521 1.00 77.19 224 TRP A O 1
ATOM 1769 N N . SER A 1 225 ? 14.158 -0.340 -2.942 1.00 71.44 225 SER A N 1
ATOM 1770 C CA . SER A 1 225 ? 14.510 0.716 -1.996 1.00 71.44 225 SER A CA 1
ATOM 1771 C C . SER A 1 225 ? 13.714 2.006 -2.240 1.00 71.44 225 SER A C 1
ATOM 1773 O O . SER A 1 225 ? 14.044 2.751 -3.162 1.00 71.44 225 SER A O 1
ATOM 1775 N N . PRO A 1 226 ? 12.747 2.362 -1.378 1.00 69.88 226 PRO A N 1
ATOM 1776 C CA . PRO A 1 226 ? 11.943 1.478 -0.530 1.00 69.88 226 PRO A CA 1
ATOM 1777 C C . PRO A 1 226 ? 10.834 0.770 -1.335 1.00 69.88 226 PRO A C 1
ATOM 1779 O O . PRO A 1 226 ? 10.553 1.154 -2.468 1.00 69.88 226 PRO A O 1
ATOM 1782 N N . ALA A 1 227 ? 10.201 -0.257 -0.753 1.00 71.44 227 ALA A N 1
ATOM 1783 C CA . ALA A 1 227 ? 9.052 -0.961 -1.335 1.00 71.44 227 ALA A CA 1
ATOM 1784 C C . ALA A 1 227 ? 7.775 -0.695 -0.529 1.00 71.44 227 ALA A C 1
ATOM 1786 O O . ALA A 1 227 ? 7.675 -1.050 0.641 1.00 71.44 227 ALA A O 1
ATOM 1787 N N . SER A 1 228 ? 6.781 -0.110 -1.178 1.00 77.00 228 SER A N 1
ATOM 1788 C CA . SER A 1 228 ? 5.429 0.106 -0.686 1.00 77.00 228 SER A CA 1
ATOM 1789 C C . SER A 1 228 ? 4.514 -1.003 -1.213 1.00 77.00 228 SER A C 1
ATOM 1791 O O . SER A 1 228 ? 4.095 -0.947 -2.375 1.00 77.00 228 SER A O 1
ATOM 1793 N N . PRO A 1 229 ? 4.181 -2.023 -0.403 1.00 74.62 229 PRO A N 1
ATOM 1794 C CA . PRO A 1 229 ? 3.185 -3.003 -0.790 1.00 74.62 229 PRO A CA 1
ATOM 1795 C C . PRO A 1 229 ? 1.799 -2.362 -0.861 1.00 74.62 229 PRO A C 1
ATOM 1797 O O . PRO A 1 229 ? 1.420 -1.508 -0.050 1.00 74.62 229 PRO A O 1
ATOM 1800 N N . GLY A 1 230 ? 1.028 -2.810 -1.838 1.00 74.69 230 GLY A N 1
ATOM 1801 C CA . GLY A 1 230 ? -0.326 -2.363 -2.080 1.00 74.69 230 GLY A CA 1
ATOM 1802 C C . GLY A 1 230 ? -1.205 -3.456 -2.662 1.00 74.69 230 GLY A C 1
ATOM 1803 O O . GLY A 1 230 ? -0.762 -4.547 -3.021 1.00 74.69 230 GLY A O 1
ATOM 1804 N N . ARG A 1 231 ? -2.493 -3.154 -2.754 1.00 71.75 231 ARG A N 1
ATOM 1805 C CA . ARG A 1 231 ? -3.515 -4.057 -3.279 1.00 71.75 231 ARG A CA 1
ATOM 1806 C C . ARG A 1 231 ? -4.249 -3.392 -4.432 1.00 71.75 231 ARG A C 1
ATOM 1808 O O . ARG A 1 231 ? -4.569 -2.206 -4.370 1.00 71.75 231 ARG A O 1
ATOM 1815 N N . ILE A 1 232 ? -4.596 -4.197 -5.434 1.00 71.94 232 ILE A N 1
ATOM 1816 C CA . ILE A 1 232 ? -5.543 -3.804 -6.479 1.00 71.94 232 ILE A CA 1
ATOM 1817 C C . ILE A 1 232 ? -6.965 -3.794 -5.892 1.00 71.94 232 ILE A C 1
ATOM 1819 O O . ILE A 1 232 ? -7.463 -4.795 -5.366 1.00 71.94 232 ILE A O 1
ATOM 1823 N N . ILE A 1 233 ? -7.616 -2.641 -5.978 1.00 69.31 233 ILE A N 1
ATOM 1824 C CA . ILE A 1 233 ? -9.019 -2.403 -5.633 1.00 69.31 233 ILE A CA 1
ATOM 1825 C C . ILE A 1 233 ? -9.800 -2.051 -6.904 1.00 69.31 233 ILE A C 1
ATOM 1827 O O . ILE A 1 233 ? -9.217 -1.764 -7.946 1.00 69.31 233 ILE A O 1
ATOM 1831 N N . LYS A 1 234 ? -11.137 -2.048 -6.832 1.00 68.25 234 LYS A N 1
ATOM 1832 C CA . LYS A 1 234 ? -11.997 -1.783 -8.000 1.00 68.25 234 LYS A CA 1
ATOM 1833 C C . LYS A 1 234 ? -11.662 -0.463 -8.715 1.00 68.25 234 LYS A C 1
ATOM 1835 O O . LYS A 1 234 ? -11.804 -0.375 -9.927 1.00 68.25 234 LYS A O 1
ATOM 1840 N N . GLU A 1 235 ? -11.230 0.543 -7.962 1.00 71.19 235 GLU A N 1
ATOM 1841 C CA . GLU A 1 235 ? -10.969 1.902 -8.452 1.00 71.19 235 GLU A CA 1
ATOM 1842 C C . GLU A 1 235 ? -9.475 2.211 -8.643 1.00 71.19 235 GLU A C 1
ATOM 1844 O O . GLU A 1 235 ? -9.123 3.358 -8.907 1.00 71.19 235 GLU A O 1
ATOM 1849 N N . GLY A 1 236 ? -8.580 1.226 -8.500 1.00 76.56 236 GLY A N 1
ATOM 1850 C CA . GLY A 1 236 ? -7.140 1.434 -8.660 1.00 76.56 236 GLY A CA 1
ATOM 1851 C C . GLY A 1 236 ? -6.293 0.597 -7.708 1.00 76.56 236 GLY A C 1
ATOM 1852 O O . GLY A 1 236 ? -6.526 -0.593 -7.528 1.00 76.56 236 GLY A O 1
ATOM 1853 N N . MET A 1 237 ? -5.287 1.217 -7.105 1.00 81.31 237 MET A N 1
ATOM 1854 C CA . MET A 1 237 ? -4.334 0.586 -6.200 1.00 81.31 237 MET A CA 1
ATOM 1855 C C . MET A 1 237 ? -4.259 1.381 -4.904 1.00 81.31 237 MET A C 1
ATOM 1857 O O . MET A 1 237 ? -4.230 2.611 -4.925 1.00 81.31 237 MET A O 1
ATOM 1861 N N . LEU A 1 238 ? -4.208 0.676 -3.780 1.00 75.94 238 LEU A N 1
ATOM 1862 C CA . LEU A 1 238 ? -3.996 1.284 -2.476 1.00 75.94 238 LEU A CA 1
ATOM 1863 C C . LEU A 1 238 ? -2.722 0.721 -1.859 1.00 75.94 238 LEU A C 1
ATOM 1865 O O . LEU A 1 238 ? -2.588 -0.494 -1.718 1.00 75.94 238 LEU A O 1
ATOM 1869 N N . PHE A 1 239 ? -1.816 1.616 -1.495 1.00 77.19 239 PHE A N 1
ATOM 1870 C CA . PHE A 1 239 ? -0.534 1.338 -0.874 1.00 77.19 239 PHE A CA 1
ATOM 1871 C C . PHE A 1 239 ? -0.608 1.681 0.589 1.00 77.19 239 PHE A C 1
ATOM 1873 O O . PHE A 1 239 ? -1.148 2.704 1.007 1.00 77.19 239 PHE A O 1
ATOM 1880 N N . GLY A 1 240 ? -0.072 0.777 1.378 1.00 58.03 240 GLY A N 1
ATOM 1881 C CA . GLY A 1 240 ? -0.326 0.837 2.789 1.00 58.03 240 GLY A CA 1
ATOM 1882 C C . GLY A 1 240 ? 0.858 1.215 3.645 1.00 58.03 240 GLY A C 1
ATOM 1883 O O . GLY A 1 240 ? 0.686 1.760 4.732 1.00 58.03 240 GLY A O 1
ATOM 1884 N N . ALA A 1 241 ? 2.055 0.968 3.138 1.00 61.25 241 ALA A N 1
ATOM 1885 C CA . ALA A 1 241 ? 3.261 1.476 3.741 1.00 61.25 241 ALA A CA 1
ATOM 1886 C C . ALA A 1 241 ? 3.739 2.648 2.882 1.00 61.25 241 ALA A C 1
ATOM 1888 O O . ALA A 1 241 ? 4.071 2.474 1.712 1.00 61.25 241 ALA A O 1
ATOM 1889 N N . LEU A 1 242 ? 3.716 3.858 3.437 1.00 58.53 242 LEU A N 1
ATOM 1890 C CA . LEU A 1 242 ? 3.923 5.122 2.716 1.00 58.53 242 LEU A CA 1
ATOM 1891 C C . LEU A 1 242 ? 5.407 5.440 2.500 1.00 58.53 242 LEU A C 1
ATOM 1893 O O . LEU A 1 242 ? 5.837 6.581 2.618 1.00 58.53 242 LEU A O 1
ATOM 1897 N N . TYR A 1 243 ? 6.215 4.418 2.238 1.00 62.34 243 TYR A N 1
ATOM 1898 C CA . TYR A 1 243 ? 7.664 4.563 2.172 1.00 62.34 243 TYR A CA 1
ATOM 1899 C C . TYR A 1 243 ? 8.132 5.297 0.912 1.00 62.34 243 TYR A C 1
ATOM 1901 O O . TYR A 1 243 ? 9.172 5.950 0.938 1.00 62.34 243 TYR A O 1
ATOM 1909 N N . VAL A 1 244 ? 7.365 5.214 -0.177 1.00 64.69 244 VAL A N 1
ATOM 1910 C CA . VAL A 1 244 ? 7.721 5.794 -1.476 1.00 64.69 244 VAL A CA 1
ATOM 1911 C C . VAL A 1 244 ? 6.948 7.088 -1.684 1.00 64.69 244 VAL A C 1
ATOM 1913 O O . VAL A 1 244 ? 5.754 7.083 -1.991 1.00 64.69 244 VAL A O 1
ATOM 1916 N N . ASP A 1 245 ? 7.637 8.209 -1.483 1.00 68.50 245 ASP A N 1
ATOM 1917 C CA . ASP A 1 245 ? 7.131 9.575 -1.654 1.00 68.50 245 ASP A CA 1
ATOM 1918 C C . ASP A 1 245 ? 5.812 9.899 -0.907 1.00 68.50 245 ASP A C 1
ATOM 1920 O O . ASP A 1 245 ? 5.142 10.889 -1.222 1.00 68.50 245 ASP A O 1
ATOM 1924 N N . ASP A 1 246 ? 5.422 9.093 0.080 1.00 79.06 246 ASP A N 1
ATOM 1925 C CA . ASP A 1 246 ? 4.132 9.153 0.772 1.00 79.06 246 ASP A CA 1
ATOM 1926 C C . ASP A 1 246 ? 2.898 8.784 -0.090 1.00 79.06 246 ASP A C 1
ATOM 1928 O O . ASP A 1 246 ? 1.785 9.204 0.236 1.00 79.06 246 ASP A O 1
ATOM 1932 N N . ILE A 1 247 ? 3.049 8.037 -1.199 1.00 84.25 247 ILE A N 1
ATOM 1933 C CA . ILE A 1 247 ? 1.903 7.578 -2.020 1.00 84.25 247 ILE A CA 1
ATOM 1934 C C . ILE A 1 247 ? 1.069 6.567 -1.231 1.00 84.25 247 ILE A C 1
ATOM 1936 O O . ILE A 1 247 ? 1.536 5.475 -0.920 1.00 84.25 247 ILE A O 1
ATOM 1940 N N . MET A 1 248 ? -0.189 6.919 -0.970 1.00 81.62 248 MET A N 1
ATOM 1941 C CA . MET A 1 248 ? -1.192 6.070 -0.329 1.00 81.62 248 MET A CA 1
ATOM 1942 C C . MET A 1 248 ? -2.100 5.390 -1.348 1.00 81.62 248 MET A C 1
ATOM 1944 O O . MET A 1 248 ? -2.513 4.255 -1.145 1.00 81.62 248 MET A O 1
ATOM 1948 N N . ALA A 1 249 ? -2.432 6.056 -2.452 1.00 83.50 249 ALA A N 1
ATOM 1949 C CA . ALA A 1 249 ? -3.292 5.471 -3.473 1.00 83.50 249 ALA A CA 1
ATOM 1950 C C . ALA A 1 249 ? -2.936 5.959 -4.872 1.00 83.50 249 ALA A C 1
ATOM 1952 O O . ALA A 1 249 ? -2.453 7.073 -5.068 1.00 83.50 249 ALA A O 1
ATOM 1953 N N . MET A 1 250 ? -3.250 5.115 -5.846 1.00 86.62 250 MET A N 1
ATOM 1954 C CA . MET A 1 250 ? -3.253 5.426 -7.266 1.00 86.62 250 MET A CA 1
ATOM 1955 C C . MET A 1 250 ? -4.616 5.011 -7.820 1.00 86.62 250 MET A C 1
ATOM 1957 O O . MET A 1 250 ? -4.888 3.821 -7.978 1.00 86.62 250 MET A O 1
ATOM 1961 N N . ARG A 1 251 ? -5.501 5.975 -8.066 1.00 84.12 251 ARG A N 1
ATOM 1962 C CA . ARG A 1 251 ? -6.895 5.749 -8.468 1.00 84.12 251 ARG A CA 1
ATOM 1963 C C . ARG A 1 251 ? -7.161 6.116 -9.909 1.00 84.12 251 ARG A C 1
ATOM 1965 O O . ARG A 1 251 ? -6.479 6.959 -10.486 1.00 84.12 251 ARG A O 1
ATOM 1972 N N . ASN A 1 252 ? -8.215 5.512 -10.458 1.00 75.25 252 ASN A N 1
ATOM 1973 C CA . ASN A 1 252 ? -8.730 5.765 -11.804 1.00 75.25 252 ASN A CA 1
ATOM 1974 C C . ASN A 1 252 ? -7.626 5.748 -12.861 1.00 75.25 252 ASN A C 1
ATOM 1976 O O . ASN A 1 252 ? -7.677 6.474 -13.851 1.00 75.25 252 ASN A O 1
ATOM 1980 N N . CYS A 1 253 ? -6.619 4.919 -12.609 1.00 73.31 253 CYS A N 1
ATOM 1981 C CA . CYS A 1 253 ? -5.466 4.776 -13.452 1.00 73.31 253 CYS A CA 1
ATOM 1982 C C . CYS A 1 253 ? -5.914 4.129 -14.750 1.00 73.31 253 CYS A C 1
ATOM 1984 O O . CYS A 1 253 ? -6.203 2.933 -14.788 1.00 73.31 253 CYS A O 1
ATOM 1986 N N . LYS A 1 254 ? -5.977 4.920 -15.821 1.00 61.97 254 LYS A N 1
ATOM 1987 C CA . LYS A 1 254 ? -6.225 4.422 -17.179 1.00 61.97 254 LYS A CA 1
ATOM 1988 C C . LYS A 1 254 ? -4.961 3.761 -17.731 1.00 61.97 254 LYS A C 1
ATOM 1990 O O . LYS A 1 254 ? -4.507 4.103 -18.819 1.00 61.97 254 LYS A O 1
ATOM 1995 N N . PHE A 1 255 ? -4.364 2.856 -16.964 1.00 59.88 255 PHE A N 1
ATOM 1996 C CA . PHE A 1 255 ? -3.327 1.971 -17.464 1.00 59.88 255 PHE A CA 1
ATOM 1997 C C . PHE A 1 255 ? -3.900 0.585 -17.541 1.00 59.88 255 PHE A C 1
ATOM 1999 O O . PHE A 1 255 ? -4.446 0.056 -16.574 1.00 59.88 255 PHE A O 1
ATOM 2006 N N . ASP A 1 256 ? -3.659 -0.042 -18.671 1.00 52.91 256 ASP A N 1
ATOM 2007 C CA . ASP A 1 256 ? -3.963 -1.439 -18.860 1.00 52.91 256 ASP A CA 1
ATOM 2008 C C . ASP A 1 256 ? -2.756 -2.273 -18.414 1.00 52.91 256 ASP A C 1
ATOM 2010 O O . ASP A 1 256 ? -2.272 -3.143 -19.140 1.00 52.91 256 ASP A O 1
ATOM 2014 N N . MET A 1 257 ? -2.235 -1.940 -17.221 1.00 48.47 257 MET A N 1
ATOM 2015 C CA . MET A 1 257 ? -0.930 -2.358 -16.689 1.00 48.47 257 MET A CA 1
ATOM 2016 C C . MET A 1 257 ? -0.730 -3.873 -16.735 1.00 48.47 257 MET A C 1
ATOM 2018 O O . MET A 1 257 ? 0.402 -4.337 -16.804 1.00 48.47 257 MET A O 1
ATOM 2022 N N . PHE A 1 258 ? -1.832 -4.627 -16.736 1.00 49.88 258 PHE A N 1
ATOM 2023 C CA . PHE A 1 258 ? -1.832 -6.073 -16.884 1.00 49.88 258 PHE A CA 1
ATOM 2024 C C . PHE A 1 258 ? -3.018 -6.601 -17.697 1.00 49.88 258 PHE A C 1
ATOM 2026 O O . PHE A 1 258 ? -3.406 -7.738 -17.484 1.00 49.88 258 PHE A O 1
ATOM 2033 N N . SER A 1 259 ? -3.613 -5.814 -18.602 1.00 47.75 259 SER A N 1
ATOM 2034 C CA . SER A 1 259 ? -4.762 -6.255 -19.427 1.00 47.75 259 SER A CA 1
ATOM 2035 C C . SER A 1 259 ? -4.482 -6.308 -20.945 1.00 47.75 259 SER A C 1
ATOM 2037 O O . SER A 1 259 ? -5.272 -6.786 -21.760 1.00 47.75 259 SER A O 1
ATOM 2039 N N . GLY A 1 260 ? -3.234 -6.002 -21.316 1.00 46.06 260 GLY A N 1
ATOM 2040 C CA . GLY A 1 260 ? -2.655 -6.370 -22.608 1.00 46.06 260 GLY A CA 1
ATOM 2041 C C . GLY A 1 260 ? -2.828 -5.337 -23.723 1.00 46.06 260 GLY A C 1
ATOM 2042 O O . GLY A 1 260 ? -2.156 -5.481 -24.745 1.00 46.06 260 GLY A O 1
ATOM 2043 N N . GLN A 1 261 ? -3.630 -4.277 -23.549 1.00 43.91 261 GLN A N 1
ATOM 2044 C CA . GLN A 1 261 ? -3.900 -3.316 -24.632 1.00 43.91 261 GLN A CA 1
ATOM 2045 C C . GLN A 1 261 ? -3.100 -2.003 -24.553 1.00 43.91 261 GLN A C 1
ATOM 2047 O O . GLN A 1 261 ? -2.821 -1.408 -25.592 1.00 43.91 261 GLN A O 1
ATOM 2052 N N . SER A 1 262 ? -2.656 -1.555 -23.371 1.00 51.19 262 SER A N 1
ATOM 2053 C CA . SER A 1 262 ? -1.894 -0.299 -23.218 1.00 51.19 262 SER A CA 1
ATOM 2054 C C . SER A 1 262 ? -1.050 -0.266 -21.936 1.00 51.19 262 SER A C 1
ATOM 2056 O O . SER A 1 262 ? -1.483 0.222 -20.893 1.00 51.19 262 SER A O 1
ATOM 2058 N N . LEU A 1 263 ? 0.187 -0.765 -22.025 1.00 59.91 263 LEU A N 1
ATOM 2059 C CA . LEU A 1 263 ? 1.202 -0.638 -20.966 1.00 59.91 263 LEU A CA 1
ATOM 2060 C C . LEU A 1 263 ? 1.905 0.729 -20.962 1.00 59.91 263 LEU A C 1
ATOM 2062 O O . LEU A 1 263 ? 2.685 1.006 -20.064 1.00 59.91 263 LEU A O 1
ATOM 2066 N N . THR A 1 264 ? 1.720 1.549 -21.997 1.00 61.25 264 THR A N 1
ATOM 2067 C CA . THR A 1 264 ? 2.714 2.570 -22.353 1.00 61.25 264 THR A CA 1
ATOM 2068 C C . THR A 1 264 ? 2.438 3.955 -21.785 1.00 61.25 264 THR A C 1
ATOM 2070 O O . THR A 1 264 ? 3.385 4.694 -21.544 1.00 61.25 264 THR A O 1
ATOM 2073 N N . ARG A 1 265 ? 1.172 4.325 -21.561 1.00 66.38 265 ARG A N 1
ATOM 2074 C CA . ARG A 1 265 ? 0.804 5.643 -21.030 1.00 66.38 265 ARG A CA 1
ATOM 2075 C C . ARG A 1 265 ? -0.577 5.620 -20.390 1.00 66.38 265 ARG A C 1
ATOM 2077 O O . ARG A 1 265 ? -1.451 4.886 -20.848 1.00 66.38 265 ARG A O 1
ATOM 2084 N N . GLY A 1 266 ? -0.798 6.483 -19.408 1.00 72.88 266 GLY A N 1
ATOM 2085 C CA . GLY A 1 266 ? -2.141 6.798 -18.927 1.00 72.88 266 GLY A CA 1
ATOM 2086 C C . GLY A 1 266 ? -2.174 7.925 -17.900 1.00 72.88 266 GLY A C 1
ATOM 2087 O O . GLY A 1 266 ? -1.168 8.579 -17.617 1.00 72.88 266 GLY A O 1
ATOM 2088 N N . GLU A 1 267 ? -3.361 8.138 -17.354 1.00 83.31 267 GLU A N 1
ATOM 2089 C CA . GLU A 1 267 ? -3.649 9.164 -16.355 1.00 83.31 267 GLU A CA 1
ATOM 2090 C C . GLU A 1 267 ? -4.138 8.481 -15.078 1.00 83.31 267 GLU A C 1
ATOM 2092 O O . GLU A 1 267 ? -5.006 7.609 -15.149 1.00 83.31 267 GLU A O 1
ATOM 2097 N N . CYS A 1 268 ? -3.594 8.886 -13.932 1.00 86.31 268 CYS A N 1
ATOM 2098 C CA . CYS A 1 268 ? -4.037 8.499 -12.593 1.00 86.31 268 CYS A CA 1
ATOM 2099 C C . CYS A 1 268 ? -4.425 9.716 -11.773 1.00 86.31 268 CYS A C 1
ATOM 2101 O O . CYS A 1 268 ? -3.976 10.832 -12.023 1.00 86.31 268 CYS A O 1
ATOM 2103 N N . PHE A 1 269 ? -5.139 9.447 -10.691 1.00 89.25 269 PHE A N 1
ATOM 2104 C CA . PHE A 1 269 ? -5.147 10.292 -9.510 1.00 89.25 269 PHE A CA 1
ATOM 2105 C C . PHE A 1 269 ? -4.239 9.685 -8.445 1.00 89.25 269 PHE A C 1
ATOM 2107 O O . PHE A 1 269 ? -4.375 8.508 -8.116 1.00 89.25 269 PHE A O 1
ATOM 2114 N N . LEU A 1 270 ? -3.305 10.471 -7.922 1.00 90.44 270 LEU A N 1
ATOM 2115 C CA . LEU A 1 270 ? -2.462 10.077 -6.801 1.00 90.44 270 LEU A CA 1
ATOM 2116 C C . LEU A 1 270 ? -3.022 10.666 -5.515 1.00 90.44 270 LEU A C 1
ATOM 2118 O O . LEU A 1 270 ? -3.329 11.855 -5.455 1.00 90.44 270 LEU A O 1
ATOM 2122 N N . GLU A 1 271 ? -3.081 9.842 -4.476 1.00 89.88 271 GLU A N 1
ATOM 2123 C CA . GLU A 1 271 ? -3.351 10.280 -3.110 1.00 89.88 271 GLU A CA 1
ATOM 2124 C C . GLU A 1 271 ? -2.081 10.097 -2.293 1.00 89.88 271 GLU A C 1
ATOM 2126 O O . GLU A 1 271 ? -1.523 8.998 -2.232 1.00 89.88 271 GLU A O 1
ATOM 2131 N N . ARG A 1 272 ? -1.620 11.170 -1.651 1.00 88.00 272 ARG A N 1
ATOM 2132 C CA . ARG A 1 272 ? -0.451 11.154 -0.771 1.00 88.00 272 ARG A CA 1
ATOM 2133 C C . ARG A 1 272 ? -0.857 11.508 0.645 1.00 88.00 272 ARG A C 1
ATOM 2135 O O . ARG A 1 272 ? -1.521 12.525 0.851 1.00 88.00 272 ARG A O 1
ATOM 2142 N N . PHE A 1 273 ? -0.432 10.708 1.614 1.00 84.62 273 PHE A N 1
ATOM 2143 C CA . PHE A 1 273 ? -0.765 10.931 3.017 1.00 84.62 273 PHE A CA 1
ATOM 2144 C C . PHE A 1 273 ? 0.491 11.171 3.847 1.00 84.62 273 PHE A C 1
ATOM 2146 O O . PHE A 1 273 ? 1.391 10.349 3.893 1.00 84.62 273 PHE A O 1
ATOM 2153 N N . GLN A 1 274 ? 0.541 12.293 4.552 1.00 83.31 274 GLN A N 1
ATOM 2154 C CA . GLN A 1 274 ? 1.624 12.614 5.472 1.00 83.31 274 GLN A CA 1
ATOM 2155 C C . GLN A 1 274 ? 1.057 12.799 6.869 1.00 83.31 274 GLN A C 1
ATOM 2157 O O . GLN A 1 274 ? 0.116 13.569 7.071 1.00 83.31 274 GLN A O 1
ATOM 2162 N N . ARG A 1 275 ? 1.680 12.158 7.856 1.00 80.38 275 ARG A N 1
ATOM 2163 C CA . ARG A 1 275 ? 1.346 12.336 9.269 1.00 80.38 275 ARG A CA 1
ATOM 2164 C C . ARG A 1 275 ? 2.592 12.717 10.045 1.00 80.38 275 ARG A C 1
ATOM 2166 O O . ARG A 1 275 ? 3.562 11.969 10.075 1.00 80.38 275 ARG A O 1
ATOM 2173 N N . LYS A 1 276 ? 2.569 13.884 10.688 1.00 78.50 276 LYS A N 1
ATOM 2174 C CA . LYS A 1 276 ? 3.695 14.386 11.482 1.00 78.50 276 LYS A CA 1
ATOM 2175 C C . LYS A 1 276 ? 3.243 14.770 12.884 1.00 78.50 276 LYS A C 1
ATOM 2177 O O . LYS A 1 276 ? 2.354 15.604 13.050 1.00 78.50 276 LYS A O 1
ATOM 2182 N N . ALA A 1 277 ? 3.881 14.182 13.892 1.00 74.31 277 ALA A N 1
ATOM 2183 C CA . ALA A 1 277 ? 3.700 14.569 15.285 1.00 74.31 277 ALA A CA 1
ATOM 2184 C C . ALA A 1 277 ? 4.590 15.777 15.627 1.00 74.31 277 ALA A C 1
ATOM 2186 O O . ALA A 1 277 ? 5.772 15.813 15.289 1.00 74.31 277 ALA A O 1
ATOM 2187 N N . PHE A 1 278 ? 4.022 16.766 16.313 1.00 70.31 278 PHE A N 1
ATOM 21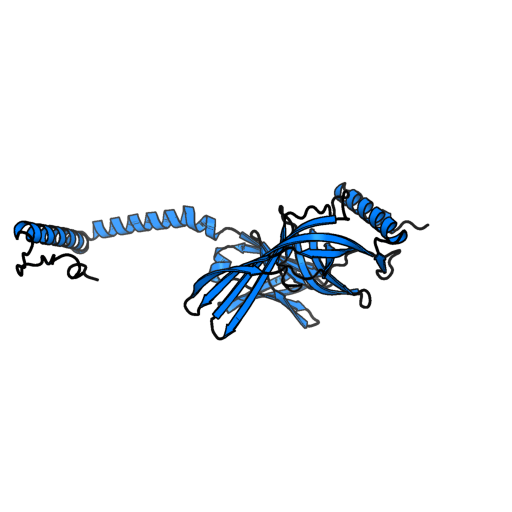88 C CA . PHE A 1 278 ? 4.698 17.971 16.789 1.00 70.31 278 PHE A CA 1
ATOM 2189 C C . PHE A 1 278 ? 4.602 18.044 18.320 1.00 70.31 278 PHE A C 1
ATOM 2191 O O . PHE A 1 278 ? 3.745 18.721 18.884 1.00 70.31 278 PHE A O 1
ATOM 2198 N N . GLY A 1 279 ? 5.501 17.342 19.012 1.00 62.81 279 GLY A N 1
ATOM 2199 C CA . GLY A 1 279 ? 5.517 17.282 20.477 1.00 62.81 279 GLY A CA 1
ATOM 2200 C C . GLY A 1 279 ? 4.403 16.409 21.069 1.00 62.81 279 GLY A C 1
ATOM 2201 O O . GLY A 1 279 ? 3.727 15.670 20.353 1.00 62.81 279 GLY A O 1
ATOM 2202 N N . LYS A 1 280 ? 4.222 16.474 22.397 1.00 53.69 280 LYS A N 1
ATOM 2203 C CA . LYS A 1 280 ? 3.198 15.690 23.106 1.00 53.69 280 LYS A CA 1
ATOM 2204 C C . LYS A 1 280 ? 1.804 16.127 22.635 1.00 53.69 280 LYS A C 1
ATOM 2206 O O . LYS A 1 280 ? 1.329 17.199 23.000 1.00 53.69 280 LYS A O 1
ATOM 2211 N N . ASN A 1 281 ? 1.171 15.276 21.831 1.00 58.62 281 ASN A N 1
ATOM 2212 C CA . ASN A 1 281 ? -0.242 15.328 21.449 1.00 58.62 281 ASN A CA 1
ATOM 2213 C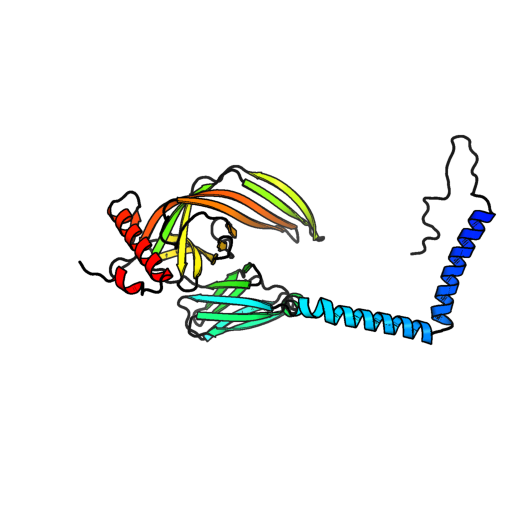 C . ASN A 1 281 ? -0.645 16.431 20.450 1.00 58.62 281 ASN A C 1
ATOM 2215 O O . ASN A 1 281 ? -1.797 16.849 20.441 1.00 58.62 281 ASN A O 1
ATOM 2219 N N . LYS A 1 282 ? 0.256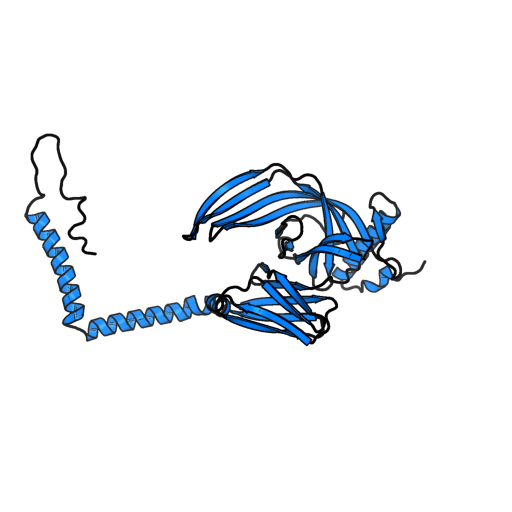 16.904 19.580 1.00 73.44 282 LYS A N 1
ATOM 2220 C CA . LYS A 1 282 ? -0.163 17.647 18.375 1.00 73.44 282 LYS A CA 1
ATOM 2221 C C . LYS A 1 282 ? 0.185 16.835 17.143 1.00 73.44 282 LYS A C 1
ATOM 2223 O O . LYS A 1 282 ? 1.336 16.437 16.980 1.00 73.44 282 LYS A O 1
ATOM 2228 N N . VAL A 1 283 ? -0.792 16.602 16.279 1.00 77.00 283 VAL A N 1
ATOM 2229 C CA . VAL A 1 283 ? -0.614 15.830 15.046 1.00 77.00 283 VAL A CA 1
ATOM 2230 C C . VAL A 1 283 ? -1.078 16.678 13.875 1.00 77.00 283 VAL A C 1
ATOM 2232 O O . VAL A 1 283 ? -2.119 17.326 13.941 1.00 77.00 283 VAL A O 1
ATOM 2235 N N . VAL A 1 284 ? -0.291 16.691 12.808 1.00 82.06 284 VAL A N 1
ATOM 2236 C CA . VAL A 1 284 ? -0.697 17.259 11.526 1.00 82.06 284 VAL A CA 1
ATOM 2237 C C . VAL A 1 284 ? -0.815 16.119 10.533 1.00 82.06 284 VAL A C 1
ATOM 2239 O O . VAL A 1 284 ? 0.161 15.414 10.274 1.00 82.06 284 VAL A O 1
ATOM 2242 N N . GLU A 1 285 ? -2.017 15.950 10.005 1.00 86.06 285 GLU A N 1
ATOM 2243 C CA . GLU A 1 285 ? -2.344 15.031 8.925 1.00 86.06 285 GLU A CA 1
ATOM 2244 C C . GLU A 1 285 ? -2.548 15.845 7.654 1.00 86.06 285 GLU A C 1
ATOM 2246 O O . GLU A 1 285 ? -3.176 16.905 7.666 1.00 86.06 285 GLU A O 1
ATOM 2251 N N . ARG A 1 286 ? -1.981 15.371 6.553 1.00 87.31 286 ARG A N 1
ATOM 2252 C CA . ARG A 1 286 ? -2.113 16.002 5.249 1.00 87.31 286 ARG A CA 1
ATOM 2253 C C . ARG A 1 286 ? -2.427 14.932 4.225 1.00 87.31 286 ARG A C 1
ATOM 2255 O O . ARG A 1 286 ? -1.618 14.034 4.026 1.00 87.31 286 ARG A O 1
ATOM 2262 N N . LEU A 1 287 ? -3.565 15.078 3.566 1.00 90.00 287 LEU A N 1
ATOM 2263 C CA . LEU A 1 287 ? -3.939 14.293 2.399 1.00 90.00 287 LEU A CA 1
ATOM 2264 C C . LEU A 1 287 ? -3.861 15.210 1.183 1.00 90.00 287 LEU A C 1
ATOM 2266 O O . LEU A 1 287 ? -4.552 16.224 1.158 1.00 90.00 287 LEU A O 1
ATOM 2270 N N . CYS A 1 288 ? -2.998 14.890 0.226 1.00 90.88 288 CYS A N 1
ATOM 2271 C CA . CYS A 1 288 ? -2.863 15.625 -1.026 1.00 90.88 288 CYS A CA 1
ATOM 2272 C C . CYS A 1 288 ? -3.321 14.764 -2.192 1.00 90.88 288 CYS A C 1
ATOM 2274 O O . CYS A 1 288 ? -2.932 13.601 -2.292 1.00 90.88 288 CYS A O 1
ATOM 2276 N N . GLU A 1 289 ? -4.086 15.373 -3.084 1.00 92.88 289 GLU A N 1
ATOM 2277 C CA . GLU A 1 289 ? -4.603 14.754 -4.295 1.00 92.88 289 GLU A CA 1
ATOM 2278 C C . GLU A 1 289 ? -4.046 15.488 -5.512 1.00 92.88 289 GLU A C 1
ATOM 2280 O O . GLU A 1 289 ? -4.028 16.725 -5.554 1.00 92.88 289 GLU A O 1
ATOM 2285 N N . SER A 1 290 ? -3.582 14.731 -6.503 1.00 93.88 290 SER A N 1
ATOM 2286 C CA . SER A 1 290 ? -3.077 15.273 -7.764 1.00 93.88 290 SER A CA 1
ATOM 2287 C C . SER A 1 290 ? -3.453 14.374 -8.936 1.00 93.88 290 SER A C 1
ATOM 2289 O O . SER A 1 290 ? -3.482 13.148 -8.828 1.00 93.88 290 SER A O 1
ATOM 2291 N N . SER A 1 291 ? -3.745 14.979 -10.088 1.00 92.56 291 SER A N 1
ATOM 2292 C CA . SER A 1 291 ? -3.747 14.241 -11.351 1.00 92.56 291 SER A CA 1
ATOM 2293 C C . SER A 1 291 ? -2.303 13.991 -11.770 1.00 92.56 291 SER A C 1
ATOM 2295 O O . SER A 1 291 ? -1.503 14.927 -11.761 1.00 92.56 291 SER A O 1
ATOM 2297 N N . ALA A 1 292 ? -1.982 12.778 -12.192 1.00 90.75 292 ALA A N 1
ATOM 2298 C CA . ALA A 1 292 ? -0.660 12.416 -12.671 1.00 90.75 292 ALA A CA 1
ATOM 2299 C C . ALA A 1 292 ? -0.738 11.742 -14.035 1.00 90.75 292 ALA A C 1
ATOM 2301 O O . ALA A 1 292 ? -1.593 10.887 -14.281 1.00 90.75 292 ALA A O 1
ATOM 2302 N N . LYS A 1 293 ? 0.185 12.109 -14.918 1.00 89.94 293 LYS A N 1
ATOM 2303 C CA . LYS A 1 293 ? 0.456 11.375 -16.151 1.00 89.94 293 LYS A CA 1
ATOM 2304 C C . LYS A 1 293 ? 1.590 10.410 -15.871 1.00 89.94 293 LYS A C 1
ATOM 2306 O O . LYS A 1 293 ? 2.587 10.802 -15.271 1.00 89.94 293 LYS A O 1
ATOM 2311 N N . MET A 1 294 ? 1.434 9.167 -16.306 1.00 87.25 294 MET A N 1
ATOM 2312 C CA . MET A 1 294 ? 2.517 8.192 -16.241 1.00 87.25 294 MET A CA 1
ATOM 2313 C C . MET A 1 294 ? 2.819 7.635 -17.617 1.00 87.25 294 MET A C 1
ATOM 2315 O O . MET A 1 294 ? 1.904 7.346 -18.397 1.00 87.25 294 MET A O 1
ATOM 2319 N N . GLU A 1 295 ? 4.105 7.465 -17.887 1.00 87.00 295 GLU A N 1
ATOM 2320 C CA . GLU A 1 295 ? 4.629 6.957 -19.147 1.00 87.00 295 GLU A CA 1
ATOM 2321 C C . GLU A 1 295 ? 5.652 5.858 -18.874 1.00 87.00 295 GLU A C 1
ATOM 2323 O O . GLU A 1 295 ? 6.553 6.020 -18.054 1.00 87.00 295 GLU A O 1
ATOM 2328 N N . LEU A 1 296 ? 5.480 4.705 -19.521 1.00 86.00 296 LEU A N 1
ATOM 2329 C CA . LEU A 1 296 ? 6.393 3.579 -19.370 1.00 86.00 296 LEU A CA 1
ATOM 2330 C C . LEU A 1 296 ? 7.694 3.893 -20.102 1.00 86.00 296 LEU A C 1
ATOM 2332 O O . LEU A 1 296 ? 7.702 4.019 -21.326 1.00 86.00 296 LEU A O 1
ATOM 2336 N N . VAL A 1 297 ? 8.798 3.929 -19.364 1.00 90.00 297 VAL A N 1
ATOM 2337 C CA . VAL A 1 297 ? 10.128 4.215 -19.924 1.00 90.00 297 VAL A CA 1
ATOM 2338 C C . VAL A 1 297 ? 11.002 2.973 -20.049 1.00 90.00 297 VAL A C 1
ATOM 2340 O O . VAL A 1 297 ? 11.968 2.961 -20.813 1.00 90.00 297 VAL A O 1
ATOM 2343 N N . GLY A 1 298 ? 10.648 1.885 -19.366 1.00 88.56 298 GLY A N 1
ATOM 2344 C CA . GLY A 1 298 ? 11.339 0.613 -19.520 1.00 88.56 298 GLY A CA 1
ATOM 2345 C C . GLY A 1 298 ? 10.856 -0.456 -18.558 1.00 88.56 298 GLY A C 1
ATOM 2346 O O . GLY A 1 298 ? 9.959 -0.241 -17.743 1.00 88.56 298 GLY A O 1
ATOM 2347 N N . ILE A 1 299 ? 11.465 -1.631 -18.663 1.00 87.94 299 ILE A N 1
ATOM 2348 C CA . ILE A 1 299 ? 11.175 -2.774 -17.796 1.00 87.94 299 ILE A CA 1
ATOM 2349 C C . ILE A 1 299 ? 12.464 -3.432 -17.313 1.00 87.94 299 ILE A C 1
ATOM 2351 O O . ILE A 1 299 ? 13.463 -3.474 -18.030 1.00 87.94 299 ILE A O 1
ATOM 2355 N N . PHE A 1 300 ? 12.417 -4.002 -16.115 1.00 87.19 300 PHE A N 1
ATOM 2356 C CA . PHE A 1 300 ? 13.404 -4.948 -15.619 1.00 87.19 300 PHE A CA 1
ATOM 2357 C C . PHE A 1 300 ? 12.860 -6.357 -15.788 1.00 87.19 300 PHE A C 1
ATOM 2359 O O . PHE A 1 300 ? 11.788 -6.677 -15.271 1.00 87.19 300 PHE A O 1
ATOM 2366 N N . ALA A 1 301 ? 13.595 -7.202 -16.502 1.00 83.00 301 ALA A N 1
ATOM 2367 C CA . ALA A 1 301 ? 13.199 -8.584 -16.734 1.00 83.00 301 ALA A CA 1
ATOM 2368 C C . ALA A 1 301 ? 14.419 -9.507 -16.785 1.00 83.00 301 ALA A C 1
ATOM 2370 O O . ALA A 1 301 ? 15.515 -9.096 -17.174 1.00 83.00 301 ALA A O 1
ATOM 2371 N N . SER A 1 302 ? 14.222 -10.767 -16.405 1.00 76.12 302 SER A N 1
ATOM 2372 C CA . SER A 1 302 ? 15.224 -11.821 -16.576 1.00 76.12 302 SER A CA 1
ATOM 2373 C C . SER A 1 302 ? 15.070 -12.469 -17.951 1.00 76.12 302 SER A C 1
ATOM 2375 O O . SER A 1 302 ? 14.007 -12.995 -18.276 1.00 76.12 302 SER A O 1
ATOM 2377 N N . HIS A 1 303 ? 16.142 -12.488 -18.741 1.00 64.00 303 HIS A N 1
ATOM 2378 C CA . HIS A 1 303 ? 16.224 -13.297 -19.957 1.00 64.00 303 HIS A CA 1
ATOM 2379 C C . HIS A 1 303 ? 16.985 -14.595 -19.638 1.00 64.00 303 HIS A C 1
ATOM 2381 O O . HIS A 1 303 ? 18.105 -14.543 -19.131 1.00 64.00 303 HIS A O 1
ATOM 2387 N N . GLY A 1 304 ? 16.366 -15.761 -19.857 1.00 58.03 304 GLY A N 1
ATOM 2388 C CA . GLY A 1 304 ? 17.027 -17.066 -19.685 1.00 58.03 304 GLY A CA 1
ATOM 2389 C C . GLY A 1 304 ? 17.397 -17.460 -18.245 1.00 58.03 304 GLY A C 1
ATOM 2390 O O . GLY A 1 304 ? 18.362 -18.189 -18.047 1.00 58.03 304 GLY A O 1
ATOM 2391 N N . GLY A 1 305 ? 16.671 -16.976 -17.228 1.00 58.50 305 GLY A N 1
ATOM 2392 C CA . GLY A 1 305 ? 16.917 -17.332 -15.817 1.00 58.50 305 GLY A CA 1
ATOM 2393 C C . GLY A 1 305 ? 18.122 -16.640 -15.163 1.00 58.50 305 GLY A C 1
ATOM 2394 O O . GLY A 1 305 ? 18.452 -16.949 -14.020 1.00 58.50 305 GLY A O 1
ATOM 2395 N N . GLY A 1 306 ? 18.766 -15.699 -15.864 1.00 64.06 306 GLY A N 1
ATOM 2396 C CA . GLY A 1 306 ? 19.835 -14.855 -15.324 1.00 64.06 306 GLY A CA 1
ATOM 2397 C C . GLY A 1 306 ? 19.336 -13.662 -14.495 1.00 64.06 306 GLY A C 1
ATOM 2398 O O . GLY A 1 306 ? 18.130 -13.459 -14.310 1.00 64.06 306 GLY A O 1
ATOM 2399 N N . LYS A 1 307 ? 20.284 -12.839 -14.017 1.00 76.19 307 LYS A N 1
ATOM 2400 C CA . LYS A 1 307 ? 20.002 -11.554 -13.346 1.00 76.19 307 LYS A CA 1
ATOM 2401 C C . LYS A 1 307 ? 19.111 -10.665 -14.220 1.00 76.19 307 LYS A C 1
ATOM 2403 O O . LYS A 1 307 ? 19.227 -10.699 -15.448 1.00 76.19 307 LYS A O 1
ATOM 2408 N N . LYS A 1 308 ? 18.245 -9.861 -13.594 1.00 83.56 308 LYS A N 1
ATOM 2409 C CA . LYS A 1 308 ? 17.401 -8.917 -14.335 1.00 83.56 308 LYS A CA 1
ATOM 2410 C C . LYS A 1 308 ? 18.268 -7.896 -15.062 1.00 83.56 308 LYS A C 1
ATOM 2412 O O . LYS A 1 308 ? 19.307 -7.472 -14.563 1.00 83.56 308 LYS A O 1
ATOM 2417 N N . GLN A 1 309 ? 17.819 -7.505 -16.244 1.00 87.25 309 GLN A N 1
ATOM 2418 C CA . GLN A 1 309 ? 18.401 -6.426 -17.031 1.00 87.25 309 GLN A CA 1
ATOM 2419 C C . GLN A 1 309 ? 17.339 -5.362 -17.269 1.00 87.25 309 GLN A C 1
ATOM 2421 O O . GLN A 1 309 ? 16.148 -5.677 -17.317 1.00 87.25 309 GLN A O 1
ATOM 2426 N N . TYR A 1 310 ? 17.774 -4.110 -17.408 1.00 89.81 310 TYR A N 1
ATOM 2427 C CA . TYR A 1 310 ? 16.889 -3.022 -17.800 1.00 89.81 310 TYR A CA 1
ATOM 2428 C C . TYR A 1 310 ? 16.812 -2.918 -19.316 1.00 89.81 310 TYR A C 1
ATOM 2430 O O . TYR A 1 310 ? 17.832 -2.818 -19.998 1.00 89.81 310 TYR A O 1
ATOM 2438 N N . PHE A 1 311 ? 15.587 -2.900 -19.823 1.00 89.00 311 PHE A N 1
ATOM 2439 C CA . PHE A 1 311 ? 15.282 -2.722 -21.229 1.00 89.00 311 PHE A CA 1
ATOM 2440 C C . PHE A 1 311 ? 14.494 -1.423 -21.403 1.00 89.00 311 PHE A C 1
ATOM 2442 O O . PHE A 1 311 ? 13.319 -1.347 -21.038 1.00 89.00 311 PHE A O 1
ATOM 2449 N N . ALA A 1 312 ? 15.151 -0.401 -21.952 1.00 89.31 312 ALA A N 1
ATOM 2450 C CA . ALA A 1 312 ? 14.555 0.912 -22.184 1.00 89.31 312 ALA A CA 1
ATOM 2451 C C . ALA A 1 312 ? 13.612 0.907 -23.400 1.00 89.31 312 ALA A C 1
ATOM 2453 O O . ALA A 1 312 ? 13.906 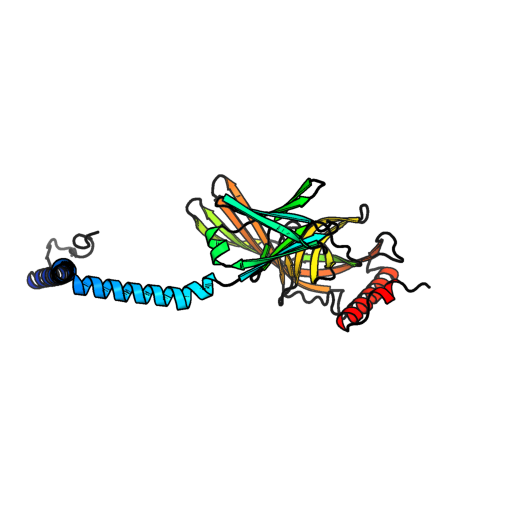0.289 -24.429 1.00 89.31 312 ALA A O 1
ATOM 2454 N N . MET A 1 313 ? 12.486 1.612 -23.285 1.00 84.88 313 MET A N 1
ATOM 2455 C CA . MET A 1 313 ? 11.403 1.655 -24.280 1.00 84.88 313 MET A CA 1
ATOM 2456 C C . MET A 1 313 ? 11.777 2.315 -25.610 1.00 84.88 313 MET A C 1
ATOM 2458 O O . MET A 1 313 ? 11.193 2.022 -26.657 1.00 84.88 313 MET A O 1
ATOM 2462 N N . ASP A 1 314 ? 12.758 3.204 -25.595 1.00 83.62 314 ASP A N 1
ATOM 2463 C CA . ASP A 1 314 ? 13.274 3.880 -26.781 1.00 83.62 314 ASP A CA 1
ATOM 2464 C C . ASP A 1 314 ? 14.151 2.961 -27.654 1.00 83.62 314 ASP A C 1
ATOM 2466 O O . ASP A 1 314 ? 14.321 3.217 -28.853 1.00 83.62 314 ASP A O 1
ATOM 2470 N N . THR A 1 315 ? 14.603 1.822 -27.121 1.00 85.12 315 THR A N 1
ATOM 2471 C CA . THR A 1 315 ? 15.394 0.827 -27.859 1.00 85.12 315 THR A CA 1
ATOM 2472 C C . THR A 1 315 ? 14.523 -0.214 -28.587 1.00 85.12 315 THR A C 1
ATOM 2474 O O . THR A 1 315 ? 13.458 -0.596 -28.094 1.00 85.12 315 THR A O 1
ATOM 2477 N N . PRO A 1 316 ? 14.964 -0.752 -29.746 1.00 85.56 316 PRO A N 1
ATOM 2478 C CA . PRO A 1 316 ? 14.266 -1.854 -30.419 1.00 85.56 316 PRO A CA 1
ATOM 2479 C C . PRO A 1 316 ? 14.080 -3.090 -29.525 1.00 85.56 316 PRO A C 1
ATOM 2481 O O . PRO A 1 316 ? 13.013 -3.699 -29.531 1.00 85.56 316 PRO A O 1
ATOM 2484 N N . THR A 1 317 ? 15.096 -3.424 -28.723 1.00 82.19 317 THR A N 1
ATOM 2485 C CA . THR A 1 317 ? 15.073 -4.565 -27.798 1.00 82.19 317 THR A CA 1
ATOM 2486 C C . THR A 1 317 ? 14.045 -4.376 -26.685 1.00 82.19 317 THR A C 1
ATOM 2488 O O . THR A 1 317 ? 13.293 -5.303 -26.390 1.00 82.19 317 THR A O 1
ATOM 2491 N N . GLY A 1 318 ? 13.955 -3.180 -26.093 1.00 80.62 318 GLY A N 1
ATOM 2492 C CA . GLY A 1 318 ? 12.957 -2.901 -25.059 1.00 80.62 318 GLY A CA 1
ATOM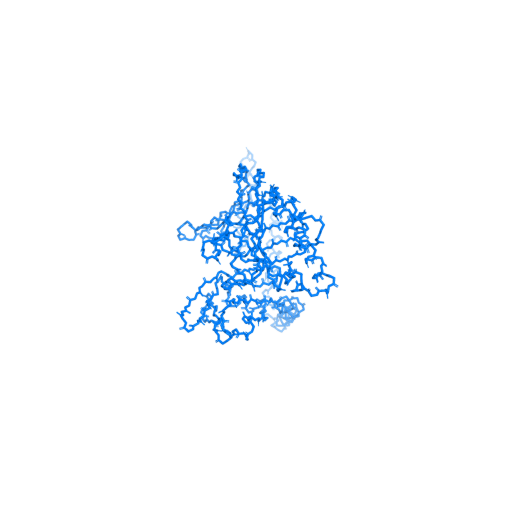 2493 C C . GLY A 1 318 ? 11.529 -2.901 -25.583 1.00 80.62 318 GLY A C 1
ATOM 2494 O O . GLY A 1 318 ? 10.661 -3.500 -24.946 1.00 80.62 318 GLY A O 1
ATOM 2495 N N . ARG A 1 319 ? 11.290 -2.363 -26.788 1.00 80.88 319 ARG A N 1
ATOM 2496 C CA . ARG A 1 319 ? 9.977 -2.483 -27.450 1.00 80.88 319 ARG A CA 1
ATOM 2497 C C . ARG A 1 319 ? 9.573 -3.942 -27.653 1.00 80.88 319 ARG A C 1
ATOM 2499 O O . ARG A 1 319 ? 8.469 -4.325 -27.275 1.00 80.88 319 ARG A O 1
ATOM 2506 N N . ALA A 1 320 ? 10.484 -4.765 -28.175 1.00 80.44 320 ALA A N 1
ATOM 2507 C CA . ALA A 1 320 ? 10.231 -6.188 -28.385 1.00 80.44 320 ALA A CA 1
ATOM 2508 C C . ALA A 1 320 ? 9.933 -6.925 -27.068 1.00 80.44 320 ALA A C 1
ATOM 2510 O O . ALA A 1 320 ? 8.995 -7.720 -27.002 1.00 80.44 320 ALA A O 1
ATOM 2511 N N . MET A 1 321 ? 10.685 -6.633 -26.002 1.00 75.62 321 MET A N 1
ATOM 2512 C CA . MET A 1 321 ? 10.474 -7.261 -24.696 1.00 75.62 321 MET A CA 1
ATOM 2513 C C . MET A 1 321 ? 9.124 -6.867 -24.085 1.00 75.62 321 MET A C 1
ATOM 2515 O O . MET A 1 321 ? 8.434 -7.704 -23.510 1.00 75.62 321 MET A O 1
ATOM 2519 N N . ILE A 1 322 ? 8.689 -5.623 -24.262 1.00 74.62 322 ILE A N 1
ATOM 2520 C CA . ILE A 1 322 ? 7.386 -5.166 -23.766 1.00 74.62 322 ILE A CA 1
ATOM 2521 C C . ILE A 1 322 ? 6.232 -5.808 -24.531 1.00 74.62 322 ILE A C 1
ATOM 2523 O O . ILE A 1 322 ? 5.228 -6.167 -23.918 1.00 74.62 322 ILE A O 1
ATOM 2527 N N . ASP A 1 323 ? 6.381 -6.062 -25.829 1.00 75.38 323 ASP A N 1
ATOM 2528 C CA . ASP A 1 323 ? 5.393 -6.843 -26.577 1.00 75.38 323 ASP A CA 1
ATOM 2529 C C . ASP A 1 323 ? 5.327 -8.310 -26.109 1.00 75.38 323 ASP A C 1
ATOM 2531 O O . ASP A 1 323 ? 4.240 -8.893 -26.065 1.00 75.38 323 ASP A O 1
ATOM 2535 N N . VAL A 1 324 ? 6.451 -8.901 -25.680 1.00 74.25 324 VAL A N 1
ATOM 2536 C CA . VAL A 1 324 ? 6.471 -10.225 -25.022 1.00 74.25 324 VAL A CA 1
ATOM 2537 C C . VAL A 1 324 ? 5.748 -10.185 -23.675 1.00 74.25 324 VAL A C 1
ATOM 2539 O O . VAL A 1 324 ? 4.957 -11.084 -23.376 1.00 74.25 324 VAL A O 1
ATOM 2542 N N . VAL A 1 325 ? 5.965 -9.137 -22.878 1.00 70.19 325 VAL A N 1
ATOM 2543 C CA . VAL A 1 325 ? 5.266 -8.929 -21.602 1.00 70.19 325 VAL A CA 1
ATOM 2544 C C . VAL A 1 325 ? 3.757 -8.796 -21.819 1.00 70.19 325 VAL A C 1
ATOM 2546 O O . VAL A 1 325 ? 2.998 -9.522 -21.180 1.00 70.19 325 VAL A O 1
ATOM 2549 N N . LYS A 1 326 ? 3.310 -7.964 -22.773 1.00 69.69 326 LYS A N 1
ATOM 2550 C CA . LYS A 1 326 ? 1.882 -7.817 -23.125 1.00 69.69 326 LYS A CA 1
ATOM 2551 C C . LYS A 1 326 ? 1.244 -9.155 -23.487 1.00 69.69 326 LYS A C 1
ATOM 2553 O O . LYS A 1 326 ? 0.177 -9.481 -22.974 1.00 69.69 326 LYS A O 1
ATOM 2558 N N . LYS A 1 327 ? 1.910 -9.946 -24.337 1.00 66.44 327 LYS A N 1
ATOM 2559 C CA . LYS A 1 327 ? 1.434 -11.281 -24.738 1.00 66.44 327 LYS A CA 1
ATOM 2560 C C . LYS A 1 327 ? 1.369 -12.246 -23.556 1.00 66.44 327 LYS A C 1
ATOM 2562 O O . LYS A 1 327 ? 0.394 -12.977 -23.422 1.00 66.44 327 LYS A O 1
ATOM 2567 N N . SER A 1 328 ? 2.377 -12.230 -22.686 1.00 62.50 328 SER A N 1
ATOM 2568 C CA . SER A 1 328 ? 2.433 -13.112 -21.514 1.00 62.50 328 SER A CA 1
ATOM 2569 C C . SER A 1 328 ? 1.312 -12.794 -20.523 1.00 62.50 328 SER A C 1
ATOM 2571 O O . SER A 1 328 ? 0.627 -13.692 -20.052 1.00 62.50 328 SER A O 1
ATOM 2573 N N . ILE A 1 329 ? 1.071 -11.509 -20.272 1.00 61.88 329 ILE A N 1
ATOM 2574 C CA . ILE A 1 329 ? -0.018 -11.014 -19.428 1.00 61.88 329 ILE A CA 1
ATOM 2575 C C . ILE A 1 329 ? -1.390 -11.408 -19.995 1.00 61.88 329 ILE A C 1
ATOM 2577 O O . ILE A 1 329 ? -2.224 -11.948 -19.268 1.00 61.88 329 ILE A O 1
ATOM 2581 N N . HIS A 1 330 ? -1.613 -11.193 -21.295 1.00 60.41 330 HIS A N 1
ATOM 2582 C CA . HIS A 1 330 ? -2.858 -11.581 -21.962 1.00 60.41 330 HIS A CA 1
ATOM 2583 C C . HIS A 1 330 ? -3.129 -13.092 -21.840 1.00 60.41 330 HIS A C 1
ATOM 2585 O O . HIS A 1 330 ? -4.261 -13.521 -21.609 1.00 60.41 330 HIS A O 1
ATOM 2591 N N . ASN A 1 331 ? -2.073 -13.903 -21.915 1.00 55.97 331 ASN A N 1
ATOM 2592 C CA . ASN A 1 331 ? -2.165 -15.349 -21.754 1.00 55.97 331 ASN A CA 1
ATOM 2593 C C . ASN A 1 331 ? -2.510 -15.767 -20.315 1.00 55.97 331 ASN A C 1
ATOM 2595 O O . ASN A 1 331 ? -3.338 -16.658 -20.147 1.00 55.97 331 ASN A O 1
ATOM 2599 N N . ILE A 1 332 ? -1.969 -15.093 -19.288 1.00 51.75 332 ILE A N 1
ATOM 2600 C CA . ILE A 1 332 ? -2.326 -15.331 -17.871 1.00 51.75 332 ILE A CA 1
ATOM 2601 C C . ILE A 1 332 ? -3.811 -15.064 -17.637 1.00 51.75 332 ILE A C 1
ATOM 2603 O O . ILE A 1 332 ? -4.501 -15.869 -17.015 1.00 51.75 332 ILE A O 1
ATOM 2607 N N . GLN A 1 333 ? -4.318 -13.947 -18.155 1.00 51.06 333 GLN A N 1
ATOM 2608 C CA . GLN A 1 333 ? -5.718 -13.561 -17.978 1.00 51.06 333 GLN A CA 1
ATOM 2609 C C . GLN A 1 333 ? -6.700 -14.497 -18.688 1.00 51.06 333 GLN A C 1
ATOM 2611 O O . GLN A 1 333 ? -7.838 -14.643 -18.248 1.00 51.06 333 GLN A O 1
ATOM 2616 N N . THR A 1 334 ? -6.263 -15.142 -19.768 1.00 52.50 334 THR A N 1
ATOM 2617 C CA . THR A 1 334 ? -7.053 -16.125 -20.524 1.00 52.50 334 THR A CA 1
ATOM 2618 C C . THR A 1 334 ? -6.851 -17.567 -20.035 1.00 52.50 334 THR A C 1
ATOM 2620 O O . THR A 1 334 ? -7.472 -18.479 -20.575 1.00 52.50 334 THR A O 1
ATOM 2623 N N . GLY A 1 335 ? -6.047 -17.786 -18.983 1.00 40.72 335 GLY A N 1
ATOM 2624 C CA . GLY A 1 335 ? -5.838 -19.100 -18.357 1.00 40.72 335 GLY A CA 1
ATOM 2625 C C . GLY A 1 335 ? -4.756 -19.973 -19.007 1.00 40.72 335 GLY A C 1
ATOM 2626 O O . GLY A 1 335 ? -4.739 -21.183 -18.795 1.00 40.72 335 GLY A O 1
ATOM 2627 N N . SER A 1 336 ? -3.852 -19.380 -19.787 1.00 43.53 336 SER A N 1
ATOM 2628 C CA . SER A 1 336 ? -2.724 -20.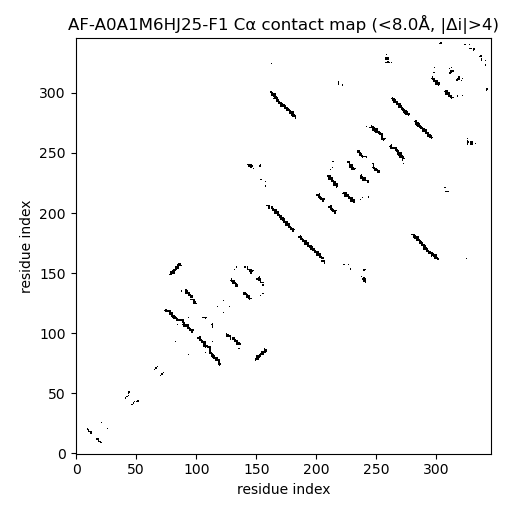058 -20.444 1.00 43.53 336 SER A CA 1
ATOM 2629 C C . SER A 1 336 ? -1.427 -19.864 -19.648 1.00 43.53 336 SER A C 1
ATOM 2631 O O . SER A 1 336 ? -1.121 -18.752 -19.223 1.00 43.53 336 SER A O 1
ATOM 2633 N N . ASP A 1 337 ? -0.648 -20.935 -19.464 1.00 41.47 337 ASP A N 1
ATOM 2634 C CA . ASP A 1 337 ? 0.557 -20.961 -18.619 1.00 41.47 337 ASP A CA 1
ATOM 2635 C C . ASP A 1 337 ? 1.624 -19.914 -19.046 1.00 41.47 337 ASP A C 1
ATOM 2637 O O . ASP A 1 337 ? 2.209 -20.031 -20.132 1.00 41.47 337 ASP A O 1
ATOM 2641 N N . PRO A 1 338 ? 1.924 -18.894 -18.213 1.00 40.88 338 PRO A N 1
ATOM 2642 C CA . PRO A 1 338 ? 2.901 -17.847 -18.530 1.00 40.88 338 PRO A CA 1
ATOM 2643 C C . PRO A 1 338 ? 4.349 -18.327 -18.615 1.00 40.88 338 PRO A C 1
ATOM 2645 O O . PRO A 1 338 ? 5.180 -17.667 -19.245 1.00 40.88 338 PRO A O 1
ATOM 2648 N N . ALA A 1 339 ? 4.683 -19.461 -17.992 1.00 42.03 339 ALA A N 1
ATOM 2649 C CA . ALA A 1 339 ? 6.060 -19.939 -17.920 1.00 42.03 339 ALA A CA 1
ATOM 2650 C C . ALA A 1 339 ? 6.596 -20.448 -19.271 1.00 42.03 339 ALA A C 1
ATOM 2652 O O . ALA A 1 339 ? 7.811 -20.596 -19.429 1.00 42.03 339 ALA A O 1
ATOM 2653 N N . ALA A 1 340 ? 5.722 -20.688 -20.253 1.00 41.97 340 ALA A N 1
ATOM 2654 C CA . ALA A 1 340 ? 6.094 -21.220 -21.562 1.00 41.97 340 ALA A CA 1
ATOM 2655 C C . ALA A 1 340 ? 6.775 -20.185 -22.484 1.00 41.97 340 ALA A C 1
ATOM 2657 O O . ALA A 1 340 ? 7.621 -20.550 -23.299 1.00 41.97 340 ALA A O 1
ATOM 2658 N N . LEU A 1 341 ? 6.462 -18.889 -22.350 1.00 42.78 341 LEU A N 1
ATOM 2659 C CA . LEU A 1 341 ? 6.933 -17.861 -23.294 1.00 42.78 341 LEU A CA 1
ATOM 2660 C C . LEU A 1 341 ? 8.323 -17.302 -22.968 1.00 42.78 341 LEU A C 1
ATOM 2662 O O . LEU A 1 341 ? 9.085 -16.992 -23.879 1.00 42.78 341 LEU A O 1
ATOM 2666 N N . LEU A 1 342 ? 8.694 -17.237 -21.688 1.00 43.53 342 LEU A N 1
ATOM 2667 C CA . LEU A 1 342 ? 10.017 -16.761 -21.255 1.00 43.53 342 LEU A CA 1
ATOM 2668 C C . LEU A 1 342 ? 11.120 -17.834 -21.367 1.00 43.53 342 LEU A C 1
ATOM 2670 O O . LEU A 1 342 ? 12.280 -17.554 -21.069 1.00 43.53 342 LEU A O 1
ATOM 2674 N N . ARG A 1 343 ? 10.768 -19.059 -21.786 1.00 44.00 343 ARG A N 1
ATOM 2675 C CA . ARG A 1 343 ? 11.680 -20.210 -21.919 1.00 44.00 343 ARG A CA 1
ATOM 2676 C C . ARG A 1 343 ? 12.025 -20.582 -23.361 1.00 44.00 343 ARG A C 1
ATOM 2678 O O . ARG A 1 343 ? 12.726 -21.569 -23.548 1.00 44.00 343 ARG A O 1
ATOM 2685 N N . SER A 1 344 ? 11.539 -19.854 -24.366 1.00 28.05 344 SER A N 1
ATOM 2686 C CA . SER A 1 344 ? 11.832 -20.201 -25.764 1.00 28.05 344 SER A CA 1
ATOM 2687 C C . SER A 1 344 ? 13.300 -19.891 -26.097 1.00 28.05 344 SER A C 1
ATOM 2689 O O . SER A 1 344 ? 13.676 -18.719 -26.042 1.00 28.05 344 SER A O 1
ATOM 2691 N N . PRO A 1 345 ? 14.135 -20.893 -26.434 1.00 32.97 345 PRO A N 1
ATOM 2692 C CA . PRO A 1 345 ? 15.453 -20.642 -26.997 1.00 32.97 345 PRO A CA 1
ATOM 2693 C C . PRO A 1 345 ? 15.287 -20.247 -28.473 1.00 32.97 345 PRO A C 1
ATOM 2695 O O . PRO A 1 345 ? 14.472 -20.846 -29.180 1.00 32.97 345 PRO A O 1
ATOM 2698 N N . GLN A 1 346 ? 16.035 -19.240 -28.928 1.00 36.38 346 GLN A N 1
ATOM 2699 C CA . GLN A 1 346 ? 16.385 -19.134 -30.348 1.00 36.38 346 GLN A CA 1
ATOM 2700 C C . GLN A 1 346 ? 17.641 -19.952 -30.608 1.00 36.38 346 GLN A C 1
ATOM 2702 O O . GLN A 1 346 ? 18.572 -19.852 -29.773 1.00 36.38 346 GLN A O 1
#

Mean predicted aligned error: 15.94 Å

Organism: NCBI:txid1470563